Protein AF-A0A9D9LZA2-F1 (afdb_monomer_lite)

Radius of gyration: 27.31 Å; chains: 1; bounding box: 82×51×64 Å

Structure (mmCIF, N/CA/C/O backbone):
data_AF-A0A9D9LZA2-F1
#
_entry.id   AF-A0A9D9LZA2-F1
#
loop_
_atom_site.group_PDB
_atom_site.id
_atom_site.type_symbol
_atom_site.label_atom_id
_atom_site.label_alt_id
_atom_site.label_comp_id
_atom_site.label_asym_id
_atom_site.label_entity_id
_atom_site.label_seq_id
_atom_site.pdbx_PDB_ins_code
_atom_site.Cartn_x
_atom_site.Cartn_y
_atom_site.Cartn_z
_atom_site.occupancy
_atom_site.B_iso_or_equiv
_atom_site.auth_seq_id
_atom_site.auth_comp_id
_atom_site.auth_asym_id
_atom_site.auth_atom_id
_atom_site.pdbx_PDB_model_num
ATOM 1 N N . MET A 1 1 ? 45.410 34.685 -6.234 1.00 38.12 1 MET A N 1
ATOM 2 C CA . MET A 1 1 ? 45.873 34.217 -7.557 1.00 38.12 1 MET A CA 1
ATOM 3 C C . MET A 1 1 ? 44.679 33.586 -8.259 1.00 38.12 1 MET A C 1
ATOM 5 O O . MET A 1 1 ? 44.298 32.487 -7.887 1.00 38.12 1 MET A O 1
ATOM 9 N N . GLY A 1 2 ? 44.008 34.322 -9.148 1.00 48.03 2 GLY A N 1
ATOM 10 C CA . GLY A 1 2 ? 42.827 33.836 -9.871 1.00 48.03 2 GLY A CA 1
ATOM 11 C C . GLY A 1 2 ? 43.236 33.364 -11.259 1.00 48.03 2 GLY A C 1
ATOM 12 O O . GLY A 1 2 ? 43.726 34.167 -12.048 1.00 48.03 2 GLY A O 1
ATOM 13 N N . GLN A 1 3 ? 43.093 32.070 -11.537 1.00 51.31 3 GLN A N 1
ATOM 14 C CA . GLN A 1 3 ? 43.313 31.527 -12.875 1.00 51.31 3 GLN A CA 1
ATOM 15 C C . GLN A 1 3 ? 42.152 31.975 -13.771 1.00 51.31 3 GLN A C 1
ATOM 17 O O . GLN A 1 3 ? 40.996 31.636 -13.521 1.00 51.31 3 GLN A O 1
ATOM 22 N N . ILE A 1 4 ? 42.451 32.786 -14.784 1.00 55.84 4 ILE A N 1
ATOM 23 C CA . ILE A 1 4 ? 41.490 33.156 -15.825 1.00 55.84 4 ILE A CA 1
ATOM 24 C C . ILE A 1 4 ? 41.382 31.942 -16.748 1.00 55.84 4 ILE A C 1
ATOM 26 O O . ILE A 1 4 ? 42.344 31.615 -17.440 1.00 55.84 4 ILE A O 1
ATOM 30 N N . LYS A 1 5 ? 40.238 31.251 -16.704 1.00 59.28 5 LYS A N 1
ATOM 31 C CA . LYS A 1 5 ? 39.966 30.080 -17.549 1.00 59.28 5 LYS A CA 1
ATOM 32 C C . LYS A 1 5 ? 40.098 30.446 -19.029 1.00 59.28 5 LYS A C 1
ATOM 34 O O . LYS A 1 5 ? 39.617 31.501 -19.453 1.00 59.28 5 LYS A O 1
ATOM 39 N N . SER A 1 6 ? 40.734 29.576 -19.812 1.00 72.38 6 SER A N 1
ATOM 40 C CA . SER A 1 6 ? 40.913 29.785 -21.253 1.00 72.38 6 SER A CA 1
ATOM 41 C C . SER A 1 6 ? 39.577 29.649 -21.994 1.00 72.38 6 SER A C 1
ATOM 43 O O . SER A 1 6 ? 38.726 28.845 -21.616 1.00 72.38 6 SER A O 1
ATOM 45 N N . ALA A 1 7 ? 39.383 30.393 -23.088 1.00 64.94 7 ALA A N 1
ATOM 46 C CA . ALA A 1 7 ? 38.173 30.307 -23.916 1.00 64.94 7 ALA A CA 1
ATOM 47 C C . ALA A 1 7 ? 37.890 28.874 -24.422 1.00 64.94 7 ALA A C 1
ATOM 49 O O . ALA A 1 7 ? 36.733 28.506 -24.613 1.00 64.94 7 ALA A O 1
ATOM 50 N N . LEU A 1 8 ? 38.937 28.053 -24.572 1.00 65.12 8 LEU A N 1
ATOM 51 C CA . LEU A 1 8 ? 38.837 26.630 -24.906 1.00 65.12 8 LEU A CA 1
ATOM 52 C C . LEU A 1 8 ? 38.262 25.795 -23.749 1.00 65.12 8 LEU A C 1
ATOM 54 O O . LEU A 1 8 ? 37.412 24.943 -23.976 1.00 65.12 8 LEU A O 1
ATOM 58 N N . GLU A 1 9 ? 38.672 26.066 -22.510 1.00 63.59 9 GLU A N 1
ATOM 59 C CA . GLU A 1 9 ? 38.150 25.377 -21.321 1.00 63.59 9 GLU A CA 1
ATOM 60 C C . GLU A 1 9 ? 36.686 25.744 -21.071 1.00 63.59 9 GLU A C 1
ATOM 62 O O . GLU A 1 9 ? 35.875 24.873 -20.783 1.00 63.59 9 GLU A O 1
ATOM 67 N N . ILE A 1 10 ? 36.310 27.011 -21.276 1.00 67.75 10 ILE A N 1
ATOM 68 C CA . ILE A 1 10 ? 34.908 27.451 -21.182 1.00 67.75 10 ILE A CA 1
ATOM 69 C C . ILE A 1 10 ? 34.050 26.785 -22.272 1.00 67.75 10 ILE A C 1
ATOM 71 O O . ILE A 1 10 ? 32.894 26.444 -22.023 1.00 67.75 10 ILE A O 1
ATOM 75 N N . ALA A 1 11 ? 34.593 26.577 -23.476 1.00 63.38 11 ALA A N 1
ATOM 76 C CA . ALA A 1 11 ? 33.895 25.870 -24.551 1.00 63.38 11 ALA A CA 1
ATOM 77 C C . ALA A 1 11 ? 33.741 24.363 -24.261 1.00 63.38 11 ALA A C 1
ATOM 79 O O . ALA A 1 11 ? 32.676 23.799 -24.521 1.00 63.38 11 ALA A O 1
ATOM 80 N 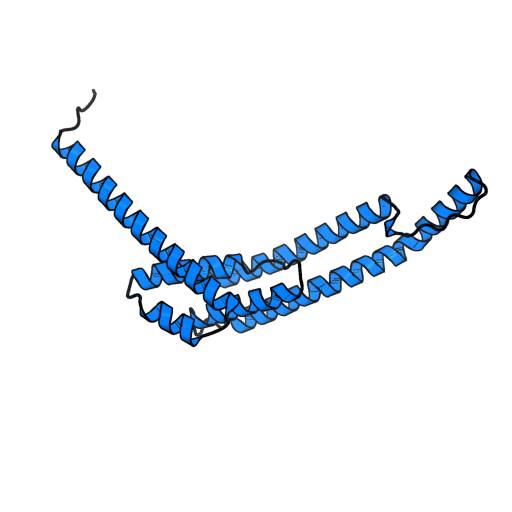N . LEU A 1 12 ? 34.757 23.724 -23.673 1.00 64.69 12 LEU A N 1
ATOM 81 C CA . LEU A 1 12 ? 34.705 22.318 -23.256 1.00 64.69 12 LEU A CA 1
ATOM 82 C C . LEU A 1 12 ? 33.751 22.100 -22.069 1.00 64.69 12 LEU A C 1
ATOM 84 O O . LEU A 1 12 ? 32.957 21.167 -22.088 1.00 64.69 12 LEU A O 1
ATOM 88 N N . GLU A 1 13 ? 33.739 22.998 -21.080 1.00 64.12 13 GLU A N 1
ATOM 89 C CA . GLU A 1 13 ? 32.777 22.946 -19.967 1.00 64.12 13 GLU A CA 1
ATOM 90 C C . GLU A 1 13 ? 31.331 23.125 -20.458 1.00 64.12 13 GLU A C 1
ATOM 92 O O . GLU A 1 13 ? 30.428 22.413 -20.020 1.00 64.12 13 GLU A O 1
ATOM 97 N N . ARG A 1 14 ? 31.094 24.043 -21.405 1.00 62.00 14 ARG A N 1
ATOM 98 C CA . ARG A 1 14 ? 29.754 24.268 -21.975 1.00 62.00 14 ARG A CA 1
ATOM 99 C C . ARG A 1 14 ? 29.265 23.091 -22.817 1.00 62.00 14 ARG A C 1
ATOM 101 O O . ARG A 1 14 ? 28.088 22.763 -22.739 1.00 62.00 14 ARG A O 1
ATOM 108 N N . THR A 1 15 ? 30.136 22.457 -23.600 1.00 63.47 15 THR A N 1
ATOM 109 C CA . THR A 1 15 ? 29.772 21.277 -24.406 1.00 63.47 15 THR A CA 1
ATOM 110 C C . THR A 1 15 ? 29.512 20.053 -23.531 1.00 63.47 15 THR A C 1
ATOM 112 O O . THR A 1 15 ? 28.486 19.403 -23.713 1.00 63.47 15 THR A O 1
ATOM 115 N N . ALA A 1 16 ? 30.339 19.816 -22.508 1.00 57.09 16 ALA A N 1
ATOM 116 C CA . ALA A 1 16 ? 30.109 18.759 -21.524 1.00 57.09 16 ALA A CA 1
ATOM 117 C C . ALA A 1 16 ? 28.796 18.952 -20.738 1.00 57.09 16 ALA A C 1
ATOM 119 O O . ALA A 1 16 ? 28.065 17.985 -20.527 1.00 57.09 16 ALA A O 1
ATOM 120 N N . ASN A 1 17 ? 28.445 20.190 -20.357 1.00 58.44 17 ASN A N 1
ATOM 121 C CA . ASN A 1 17 ? 27.151 20.475 -19.720 1.00 58.44 17 ASN A CA 1
ATOM 122 C C . ASN A 1 17 ? 25.965 20.203 -20.658 1.00 58.44 17 ASN A C 1
ATOM 124 O O . ASN A 1 17 ? 24.986 19.604 -20.230 1.00 58.44 17 ASN A O 1
ATOM 128 N N . ILE A 1 18 ? 26.055 20.590 -21.934 1.00 61.91 18 ILE A N 1
ATOM 129 C CA . ILE A 1 18 ? 24.978 20.371 -22.914 1.00 61.91 18 ILE A CA 1
ATOM 130 C C . ILE A 1 18 ? 24.789 18.875 -23.213 1.00 61.91 18 ILE A C 1
ATOM 132 O O . ILE A 1 18 ? 23.654 18.407 -23.286 1.00 61.91 18 ILE A O 1
ATOM 136 N N . GLU A 1 19 ? 25.873 18.106 -23.356 1.00 59.50 19 GLU A N 1
ATOM 137 C CA . GLU A 1 19 ? 25.798 16.647 -23.529 1.00 59.50 19 GLU A CA 1
ATOM 138 C C . GLU A 1 19 ? 25.257 15.950 -22.272 1.00 59.50 19 GLU A C 1
ATOM 140 O O . GLU A 1 19 ? 24.434 15.037 -22.376 1.00 59.50 19 GLU A O 1
ATOM 145 N N . SER A 1 20 ? 25.654 16.408 -21.080 1.00 61.62 20 SER A N 1
ATOM 146 C CA . SER A 1 20 ? 25.106 15.932 -19.805 1.00 61.62 20 SER A CA 1
ATOM 147 C C . SER A 1 20 ? 23.600 16.207 -19.693 1.00 61.62 20 SER A C 1
ATOM 149 O O . SER A 1 20 ? 22.838 15.307 -19.334 1.00 61.62 20 SER A O 1
ATOM 151 N N . ASP A 1 21 ? 23.147 17.407 -20.061 1.00 66.31 21 ASP A N 1
ATOM 152 C CA . ASP A 1 21 ? 21.731 17.794 -20.036 1.00 66.31 21 ASP A CA 1
ATOM 153 C C . ASP A 1 21 ? 20.899 17.031 -21.080 1.00 66.31 21 ASP A C 1
ATOM 155 O O . ASP A 1 21 ? 19.784 16.590 -20.784 1.00 66.31 21 ASP A O 1
ATOM 159 N N . ALA A 1 22 ? 21.440 16.800 -22.281 1.00 68.56 22 ALA A N 1
ATOM 160 C CA . ALA A 1 22 ? 20.780 16.014 -23.325 1.00 68.56 22 ALA A CA 1
ATOM 161 C C . ALA A 1 22 ? 20.623 14.535 -22.922 1.00 68.56 22 ALA A C 1
ATOM 163 O O . ALA A 1 22 ? 19.552 13.946 -23.099 1.00 68.56 22 ALA A O 1
ATOM 164 N N . ASN A 1 23 ? 21.657 13.946 -22.316 1.00 77.44 23 ASN A N 1
ATOM 165 C CA . ASN A 1 23 ? 21.614 12.576 -21.806 1.00 77.44 23 ASN A CA 1
ATOM 166 C C . ASN A 1 23 ? 20.662 12.439 -20.606 1.00 77.44 23 ASN A C 1
ATOM 168 O O . ASN A 1 23 ? 19.898 11.472 -20.528 1.00 77.44 23 ASN A O 1
ATOM 172 N N . ALA A 1 24 ? 20.640 13.426 -19.705 1.00 81.69 24 ALA A N 1
ATOM 173 C CA . ALA A 1 24 ? 19.690 13.477 -18.596 1.00 81.69 24 ALA A CA 1
ATOM 174 C C . ALA A 1 24 ? 18.238 13.619 -19.088 1.00 81.69 24 ALA A C 1
ATOM 176 O O . ALA A 1 24 ? 17.343 12.935 -18.581 1.00 81.69 24 ALA A O 1
ATOM 177 N N . GLY A 1 25 ? 18.005 14.452 -20.108 1.00 85.75 25 GLY A N 1
ATOM 178 C CA . GLY A 1 25 ? 16.708 14.602 -20.767 1.00 85.75 25 GLY A CA 1
AT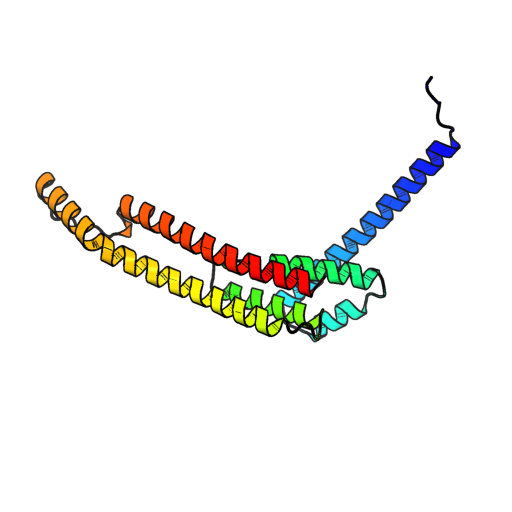OM 179 C C . GLY A 1 25 ? 16.210 13.284 -21.356 1.00 85.75 25 GLY A C 1
ATOM 180 O O . GLY A 1 25 ? 15.120 12.826 -21.006 1.00 85.75 25 GLY A O 1
ATOM 181 N N . LYS A 1 26 ? 17.049 12.612 -22.155 1.00 89.75 26 LYS A N 1
ATOM 182 C CA . LYS A 1 26 ? 16.721 11.312 -22.758 1.00 89.75 26 LYS A CA 1
ATOM 183 C C . LYS A 1 26 ? 16.431 10.239 -21.704 1.00 89.75 26 LYS A C 1
ATOM 185 O O . LYS A 1 26 ? 15.455 9.499 -21.823 1.00 89.75 26 LYS A O 1
ATOM 190 N N . LYS A 1 27 ? 17.236 10.167 -20.637 1.00 90.44 27 LYS A N 1
ATOM 191 C CA . LYS A 1 27 ? 16.996 9.236 -19.524 1.00 90.44 27 LYS A CA 1
ATOM 192 C C . LYS A 1 27 ? 15.629 9.478 -18.880 1.00 90.44 27 LYS A C 1
ATOM 194 O O . LYS A 1 27 ? 14.865 8.535 -18.691 1.00 90.44 27 LYS A O 1
ATOM 199 N N . ARG A 1 28 ? 15.286 10.738 -18.599 1.00 92.06 28 ARG A N 1
ATOM 200 C CA . ARG A 1 28 ? 13.996 11.106 -17.999 1.00 92.06 28 ARG A CA 1
ATOM 201 C C . ARG A 1 28 ? 12.811 10.753 -18.900 1.00 92.06 28 ARG A C 1
ATOM 203 O O . ARG A 1 28 ? 11.767 10.331 -18.405 1.00 92.06 28 ARG A O 1
ATOM 210 N N . GLU A 1 29 ? 12.949 10.913 -20.213 1.00 94.81 29 GLU A N 1
ATOM 211 C CA . GLU A 1 29 ? 11.926 10.495 -21.177 1.00 94.81 29 GLU A CA 1
ATOM 212 C C . GLU A 1 29 ? 11.702 8.982 -21.158 1.00 94.81 29 GLU A C 1
ATOM 214 O O . GLU A 1 29 ? 10.553 8.541 -21.123 1.00 94.81 29 GLU A O 1
ATOM 219 N N . LEU A 1 30 ? 12.779 8.194 -21.111 1.00 96.00 30 LEU A N 1
ATOM 220 C CA . LEU A 1 30 ? 12.712 6.735 -21.015 1.00 96.00 30 LEU A CA 1
ATOM 221 C C . LEU A 1 30 ? 12.085 6.273 -19.691 1.00 96.00 30 LEU A C 1
ATOM 223 O O . LEU A 1 30 ? 11.205 5.412 -19.696 1.00 96.00 30 LEU A O 1
ATOM 227 N N . GLU A 1 31 ? 12.449 6.888 -18.564 1.00 95.06 31 GLU A N 1
ATOM 228 C CA . GLU A 1 31 ? 11.809 6.612 -17.270 1.00 95.06 31 GLU A CA 1
ATOM 229 C C . GLU A 1 31 ? 10.306 6.922 -17.311 1.00 95.06 31 GLU A C 1
ATOM 231 O O . GLU A 1 31 ? 9.480 6.130 -16.851 1.00 95.06 31 GLU A O 1
ATOM 236 N N . ASN A 1 32 ? 9.926 8.059 -17.901 1.00 96.56 32 ASN A N 1
ATOM 237 C CA . ASN A 1 32 ? 8.524 8.438 -18.063 1.00 96.56 32 ASN A CA 1
ATOM 238 C C . ASN A 1 32 ? 7.776 7.500 -19.018 1.00 96.56 32 ASN A C 1
ATOM 240 O O . ASN A 1 32 ? 6.604 7.208 -18.779 1.00 96.56 32 ASN A O 1
ATOM 244 N N . ALA A 1 33 ? 8.428 7.011 -20.074 1.00 96.56 33 ALA A N 1
ATOM 245 C CA . ALA A 1 33 ? 7.862 5.996 -20.953 1.00 96.56 33 ALA A CA 1
ATOM 246 C C . ALA A 1 33 ? 7.574 4.707 -20.173 1.00 96.56 33 ALA A C 1
ATOM 248 O O . ALA A 1 33 ? 6.465 4.182 -20.261 1.00 96.56 33 ALA A O 1
ATOM 249 N N . GLY A 1 34 ? 8.507 4.269 -19.323 1.00 96.25 34 GLY A N 1
ATOM 250 C CA . GLY A 1 34 ? 8.293 3.148 -18.410 1.00 96.25 34 GLY A CA 1
ATOM 251 C C . GLY A 1 34 ? 7.083 3.349 -17.496 1.00 96.25 34 GLY A C 1
ATOM 252 O O . GLY A 1 34 ? 6.208 2.489 -17.418 1.00 96.25 34 GLY A O 1
ATOM 253 N N . LYS A 1 35 ? 6.953 4.526 -16.878 1.00 97.25 35 LYS A N 1
ATOM 254 C CA . LYS A 1 35 ? 5.784 4.857 -16.042 1.00 97.25 35 LYS A CA 1
ATOM 255 C C . LYS A 1 35 ? 4.470 4.791 -16.830 1.00 97.25 35 LYS A C 1
ATOM 257 O O . LYS A 1 35 ? 3.493 4.241 -16.337 1.00 97.25 35 LYS A O 1
ATOM 262 N N . ARG A 1 36 ? 4.436 5.286 -18.072 1.00 97.12 36 ARG A N 1
ATOM 263 C CA . ARG A 1 36 ? 3.237 5.193 -18.931 1.00 97.12 36 ARG A CA 1
ATOM 264 C C . ARG A 1 36 ? 2.874 3.745 -19.264 1.00 97.12 36 ARG A C 1
ATOM 266 O O . ARG A 1 36 ? 1.697 3.401 -19.231 1.00 97.12 36 ARG A O 1
ATOM 273 N N . ILE A 1 37 ? 3.870 2.903 -19.548 1.00 96.75 37 ILE A N 1
ATOM 274 C CA . ILE A 1 37 ? 3.671 1.467 -19.792 1.00 96.75 37 ILE A CA 1
ATOM 275 C C . ILE A 1 37 ? 3.078 0.796 -18.546 1.00 96.75 37 ILE A C 1
ATOM 277 O O . ILE A 1 37 ? 2.100 0.062 -18.656 1.00 96.75 37 ILE A O 1
ATOM 281 N N . ALA A 1 38 ? 3.619 1.096 -17.361 1.00 96.19 38 ALA A N 1
ATOM 282 C CA . ALA A 1 38 ? 3.094 0.593 -16.095 1.00 96.19 38 ALA A CA 1
ATOM 283 C C . ALA A 1 38 ? 1.636 1.018 -15.854 1.00 96.19 38 ALA A C 1
ATOM 285 O O . ALA A 1 38 ? 0.810 0.162 -15.545 1.00 96.19 38 ALA A O 1
ATOM 286 N N . SER A 1 39 ? 1.295 2.300 -16.045 1.00 95.62 39 SER A N 1
ATOM 287 C CA . SER A 1 39 ? -0.095 2.775 -15.941 1.00 95.62 39 SER A CA 1
ATOM 288 C C . SER A 1 39 ? -1.022 2.030 -16.900 1.00 95.62 39 SER A C 1
ATOM 290 O O . SER A 1 39 ? -2.037 1.490 -16.474 1.00 95.62 39 SER A O 1
ATOM 292 N N . SER A 1 40 ? -0.639 1.921 -18.176 1.00 95.12 40 SER A N 1
ATOM 293 C CA . SER A 1 40 ? -1.442 1.208 -19.175 1.00 95.12 40 SER A CA 1
ATOM 294 C C . SER A 1 40 ? -1.666 -0.258 -18.803 1.00 95.12 40 SER A C 1
ATOM 296 O O . SER A 1 40 ? -2.730 -0.809 -19.092 1.00 95.12 40 SER A O 1
ATOM 298 N N . PHE A 1 41 ? -0.675 -0.910 -18.191 1.00 95.50 41 PHE A N 1
ATOM 299 C CA . PHE A 1 41 ? -0.823 -2.283 -17.728 1.00 95.50 41 PHE A CA 1
ATOM 300 C C . PHE A 1 41 ? -1.741 -2.379 -16.508 1.00 95.50 41 PHE A C 1
ATOM 302 O O . PHE A 1 41 ? -2.556 -3.290 -16.444 1.00 95.50 41 PHE A O 1
ATOM 309 N N . ILE A 1 42 ? -1.640 -1.456 -15.551 1.00 93.94 42 ILE A N 1
ATOM 310 C CA . ILE A 1 42 ? -2.533 -1.425 -14.385 1.00 93.94 42 ILE A CA 1
ATOM 311 C C . ILE A 1 42 ? -3.998 -1.314 -14.825 1.00 93.94 42 ILE A C 1
ATOM 313 O O . ILE A 1 42 ? -4.845 -2.022 -14.283 1.00 93.94 42 ILE A O 1
ATOM 317 N N . ASP A 1 43 ? -4.276 -0.484 -15.830 1.00 91.75 43 ASP A N 1
ATOM 318 C CA . ASP A 1 43 ? -5.638 -0.260 -16.318 1.00 91.75 43 ASP A CA 1
ATOM 319 C C . ASP A 1 43 ? -6.173 -1.460 -17.122 1.00 91.75 43 ASP A C 1
ATOM 321 O O . ASP A 1 43 ? -7.325 -1.858 -16.963 1.00 91.75 43 ASP A O 1
ATOM 325 N N . SER A 1 44 ? -5.34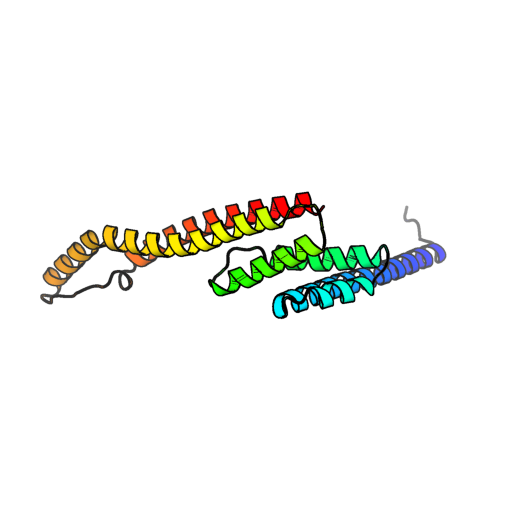1 -2.056 -17.985 1.00 91.19 44 SER A N 1
ATOM 326 C CA . SER A 1 44 ? -5.768 -3.116 -18.918 1.00 91.19 44 SER A CA 1
ATOM 327 C C . SER A 1 44 ? -5.569 -4.546 -18.406 1.00 91.19 44 SER A C 1
ATOM 329 O O . SER A 1 44 ? -6.297 -5.452 -18.803 1.00 91.19 44 SER A O 1
ATOM 331 N N . GLY A 1 45 ? -4.553 -4.781 -17.575 1.00 89.81 45 GLY A N 1
ATOM 332 C CA . GLY A 1 45 ? -4.080 -6.107 -17.174 1.00 89.81 45 GLY A CA 1
ATOM 333 C C . GLY A 1 45 ? -3.475 -6.951 -18.307 1.00 89.81 45 GLY A C 1
ATOM 334 O O . GLY A 1 45 ? -3.259 -8.147 -18.110 1.00 89.81 45 GLY A O 1
ATOM 335 N N . ASN A 1 46 ? -3.220 -6.383 -19.493 1.00 92.94 46 ASN A N 1
ATOM 336 C CA . ASN A 1 46 ? -2.810 -7.157 -20.665 1.00 92.94 46 ASN A CA 1
ATOM 337 C C . ASN A 1 46 ? -1.293 -7.415 -20.708 1.00 92.94 46 ASN A C 1
ATOM 339 O O . ASN A 1 46 ? -0.486 -6.535 -21.021 1.00 92.94 46 ASN A O 1
ATOM 343 N N . GLU A 1 47 ? -0.895 -8.664 -20.466 1.00 92.88 47 GLU A N 1
ATOM 344 C CA . GLU A 1 47 ? 0.512 -9.082 -20.491 1.00 92.88 47 GLU A CA 1
ATOM 345 C C . GLU A 1 47 ? 1.165 -8.977 -21.871 1.00 92.88 47 GLU A C 1
ATOM 347 O O . GLU A 1 47 ? 2.368 -8.711 -21.971 1.00 92.88 47 GLU A O 1
ATOM 352 N N . ALA A 1 48 ? 0.398 -9.206 -22.941 1.00 91.88 48 ALA A N 1
ATOM 353 C CA . ALA A 1 48 ? 0.922 -9.145 -24.299 1.00 91.88 48 ALA A CA 1
ATOM 354 C C . ALA A 1 48 ? 1.334 -7.712 -24.655 1.00 91.88 48 ALA A C 1
ATOM 356 O O . ALA A 1 48 ? 2.385 -7.512 -25.268 1.00 91.88 48 ALA A O 1
ATOM 357 N N . ASP A 1 49 ? 0.562 -6.722 -24.202 1.00 91.12 49 ASP A N 1
ATOM 358 C CA . ASP A 1 49 ? 0.852 -5.306 -24.429 1.00 91.12 49 ASP A CA 1
ATOM 359 C C . ASP A 1 49 ? 2.102 -4.860 -23.665 1.00 91.12 49 ASP A C 1
ATOM 361 O O . ASP A 1 49 ? 2.961 -4.192 -24.242 1.00 91.12 49 ASP A O 1
ATOM 365 N N . LEU A 1 50 ? 2.274 -5.308 -22.414 1.00 93.06 50 LEU A N 1
ATOM 366 C CA . LEU A 1 50 ? 3.488 -5.047 -21.631 1.00 93.06 50 LEU A CA 1
ATOM 367 C C . LEU A 1 50 ? 4.736 -5.627 -22.314 1.00 93.06 50 LEU A C 1
ATOM 369 O O . LEU A 1 50 ? 5.729 -4.921 -22.513 1.00 93.06 50 LEU A O 1
ATOM 373 N N . LYS A 1 51 ? 4.682 -6.902 -22.725 1.00 92.25 51 LYS A N 1
ATOM 374 C CA . LYS A 1 51 ? 5.795 -7.576 -23.418 1.00 92.25 51 LYS A CA 1
ATOM 375 C C . LYS A 1 51 ? 6.122 -6.891 -24.746 1.00 92.25 51 LYS A C 1
ATOM 377 O O . LYS A 1 51 ? 7.294 -6.665 -25.055 1.00 92.25 51 LYS A O 1
ATOM 382 N N . LYS A 1 52 ? 5.094 -6.513 -25.511 1.00 94.06 52 LYS A N 1
ATOM 383 C CA . LYS A 1 52 ? 5.240 -5.789 -26.777 1.00 94.06 52 LYS A CA 1
ATOM 384 C C . LYS A 1 52 ? 5.877 -4.416 -26.564 1.00 94.06 52 LYS A C 1
ATOM 386 O O . LYS A 1 52 ? 6.831 -4.093 -27.269 1.00 94.06 52 LYS A O 1
ATOM 391 N N . ALA A 1 53 ? 5.420 -3.644 -25.579 1.00 92.75 53 ALA A N 1
ATOM 392 C CA . ALA A 1 53 ? 5.976 -2.330 -25.264 1.00 92.75 53 ALA A CA 1
ATOM 393 C C . ALA A 1 53 ? 7.460 -2.411 -24.865 1.00 92.75 53 ALA A C 1
ATOM 395 O O . ALA A 1 53 ? 8.275 -1.639 -25.362 1.00 92.75 53 ALA A O 1
ATOM 396 N N . LEU A 1 54 ? 7.840 -3.399 -24.049 1.00 92.19 54 LEU A N 1
ATOM 397 C CA . LEU A 1 54 ? 9.237 -3.622 -23.656 1.00 92.19 54 LEU A CA 1
ATOM 398 C C . LEU A 1 54 ? 10.143 -4.040 -24.819 1.00 92.19 54 LEU A C 1
ATOM 400 O O . LEU A 1 54 ? 11.331 -3.723 -24.810 1.00 92.19 54 LEU A O 1
ATOM 404 N N . SER A 1 55 ? 9.607 -4.747 -25.818 1.00 93.38 55 SER A N 1
ATOM 405 C CA . SER A 1 55 ? 10.379 -5.186 -26.990 1.00 93.38 55 SER A CA 1
ATOM 406 C C . SER A 1 55 ? 10.812 -4.038 -27.912 1.00 93.38 55 SER A C 1
ATOM 408 O O . SER A 1 55 ? 11.735 -4.212 -28.709 1.00 93.38 55 SER A O 1
ATOM 410 N N . ALA A 1 56 ? 10.186 -2.862 -27.781 1.00 94.12 56 ALA A N 1
ATOM 411 C CA . ALA A 1 56 ? 10.548 -1.661 -28.531 1.00 94.12 56 ALA A CA 1
ATOM 412 C C . ALA A 1 56 ? 11.891 -1.052 -28.086 1.00 94.12 56 ALA A C 1
ATOM 414 O O . ALA A 1 56 ? 12.483 -0.275 -28.833 1.00 94.12 56 ALA A O 1
ATOM 415 N N . TYR A 1 57 ? 12.388 -1.425 -26.902 1.00 94.50 57 TYR A N 1
ATOM 416 C CA . TYR A 1 57 ? 13.621 -0.904 -26.315 1.00 94.50 57 TYR A CA 1
ATOM 417 C C . TYR A 1 57 ? 14.709 -1.981 -26.267 1.00 94.50 57 TYR A C 1
ATOM 419 O O . TYR A 1 57 ? 14.430 -3.173 -26.116 1.00 94.50 57 TYR A O 1
ATOM 427 N N . LYS A 1 58 ? 15.978 -1.569 -26.369 1.00 93.06 58 LYS A N 1
ATOM 428 C CA . LYS A 1 58 ? 17.140 -2.475 -26.354 1.00 93.06 58 LYS A CA 1
ATOM 429 C C . LYS A 1 58 ? 18.175 -2.022 -25.327 1.00 93.06 58 LYS A C 1
ATOM 431 O O . LYS A 1 58 ? 18.276 -0.836 -25.031 1.00 93.06 58 LYS A O 1
ATOM 436 N N . ASN A 1 59 ? 18.969 -2.972 -24.830 1.00 91.31 59 ASN A N 1
ATOM 437 C CA . ASN A 1 59 ? 20.138 -2.733 -23.976 1.00 91.31 59 ASN A CA 1
ATOM 438 C C . ASN A 1 59 ? 19.841 -1.757 -22.817 1.00 91.31 59 ASN A C 1
ATOM 440 O O . ASN A 1 59 ? 18.910 -1.968 -22.044 1.00 91.31 59 ASN A O 1
ATOM 444 N N . GLU A 1 60 ? 20.617 -0.680 -22.719 1.00 90.25 60 GLU A N 1
ATOM 445 C CA . GLU A 1 60 ? 20.533 0.329 -21.667 1.00 90.25 60 GLU A CA 1
ATOM 446 C C . GLU A 1 60 ? 19.184 1.064 -21.632 1.00 90.25 60 GLU A C 1
ATOM 448 O O . GLU A 1 60 ? 18.635 1.281 -20.555 1.00 90.25 60 GLU A O 1
ATOM 453 N N . GLU A 1 61 ? 18.582 1.360 -22.790 1.00 93.31 61 GLU A N 1
ATOM 454 C CA . GLU A 1 61 ? 17.262 2.003 -22.844 1.00 93.31 61 GLU A CA 1
ATOM 455 C C . GLU A 1 61 ? 16.188 1.104 -22.229 1.00 93.31 61 GLU A C 1
ATOM 457 O O . GLU A 1 61 ? 15.332 1.574 -21.479 1.00 93.31 61 GLU A O 1
ATOM 462 N N . LYS A 1 62 ? 16.270 -0.208 -22.486 1.00 94.12 62 LYS A N 1
ATOM 463 C CA . LYS A 1 62 ? 15.356 -1.189 -21.894 1.00 94.12 62 LYS A CA 1
ATOM 464 C C . LYS A 1 62 ? 15.496 -1.234 -20.373 1.00 94.12 62 LYS A C 1
ATOM 466 O O . LYS A 1 62 ? 14.479 -1.323 -19.688 1.00 94.12 62 LYS A O 1
ATOM 471 N N . ASN A 1 63 ? 16.715 -1.133 -19.845 1.00 92.62 63 ASN A N 1
ATOM 472 C CA . ASN A 1 63 ? 16.943 -1.098 -18.399 1.00 92.62 63 ASN A CA 1
ATOM 473 C C . ASN A 1 63 ? 16.322 0.160 -17.776 1.00 92.62 63 ASN A C 1
ATOM 475 O O . ASN A 1 63 ? 15.569 0.048 -16.815 1.00 92.62 63 ASN A O 1
ATOM 479 N N . ILE A 1 64 ? 16.541 1.340 -18.367 1.00 94.94 64 ILE A N 1
ATOM 480 C CA . ILE A 1 64 ? 15.974 2.607 -17.867 1.00 94.94 64 ILE A CA 1
ATOM 481 C C . ILE A 1 64 ? 14.437 2.581 -17.893 1.00 94.94 64 ILE A C 1
ATOM 483 O O . ILE A 1 64 ? 13.786 2.982 -16.927 1.00 94.94 64 ILE A O 1
ATOM 487 N N . VAL A 1 65 ? 13.840 2.070 -18.973 1.00 96.38 65 VAL A N 1
ATOM 488 C CA . VAL A 1 65 ? 12.380 1.905 -19.077 1.00 96.38 65 VAL A CA 1
ATOM 489 C C . VAL A 1 65 ? 11.867 0.920 -18.027 1.00 96.38 65 VAL A C 1
ATOM 491 O O . VAL A 1 65 ? 10.851 1.188 -17.389 1.00 96.38 65 VAL A O 1
ATOM 494 N N . THR A 1 66 ? 12.574 -0.191 -17.808 1.00 95.44 66 THR A N 1
ATOM 495 C CA . THR A 1 66 ? 12.211 -1.198 -16.796 1.00 95.44 66 THR A CA 1
ATOM 496 C C . THR A 1 66 ? 12.248 -0.612 -15.385 1.00 95.44 66 THR A C 1
ATOM 498 O O . THR A 1 66 ? 11.310 -0.821 -14.620 1.00 95.44 66 THR A O 1
ATOM 501 N N . GLU A 1 67 ? 13.254 0.205 -15.064 1.00 94.50 67 GLU A N 1
ATOM 502 C CA . GLU A 1 67 ? 13.314 0.949 -13.800 1.00 94.50 67 GLU A CA 1
ATOM 503 C C . GLU A 1 67 ? 12.157 1.949 -13.666 1.00 94.50 67 GLU A C 1
ATOM 505 O O . GLU A 1 67 ? 11.536 2.054 -12.606 1.00 94.50 67 GLU A O 1
ATOM 510 N N . GLY A 1 68 ? 11.792 2.627 -14.758 1.00 95.81 68 GLY A N 1
ATOM 511 C CA . GLY A 1 68 ? 10.605 3.480 -14.818 1.00 95.81 68 GLY A CA 1
ATOM 512 C C . GLY A 1 68 ? 9.318 2.719 -14.487 1.00 95.81 68 GLY A C 1
ATOM 513 O O . GLY A 1 68 ? 8.535 3.182 -13.654 1.00 95.81 68 GLY A O 1
ATOM 514 N N . ILE A 1 69 ? 9.130 1.532 -15.076 1.00 96.81 69 ILE A N 1
ATOM 515 C CA . ILE A 1 69 ? 7.999 0.639 -14.785 1.00 96.81 69 ILE A CA 1
ATOM 516 C C . ILE A 1 69 ? 8.029 0.241 -13.304 1.00 96.81 69 ILE A C 1
ATOM 518 O O . ILE A 1 69 ? 7.078 0.536 -12.580 1.00 96.81 69 ILE A O 1
ATOM 522 N N . LYS A 1 70 ? 9.138 -0.347 -12.832 1.00 95.62 70 LYS A N 1
ATOM 523 C CA . LYS A 1 70 ? 9.321 -0.786 -11.439 1.00 95.62 70 LYS A CA 1
ATOM 524 C C . LYS A 1 70 ? 8.989 0.329 -10.447 1.00 95.62 70 LYS A C 1
ATOM 526 O O . LYS A 1 70 ? 8.245 0.094 -9.498 1.00 95.62 70 LYS A O 1
ATOM 531 N N . SER A 1 71 ? 9.478 1.547 -10.687 1.00 95.06 71 SER A N 1
ATOM 532 C CA . SER A 1 71 ? 9.257 2.692 -9.796 1.00 95.06 71 SER A CA 1
ATOM 533 C C . SER A 1 71 ? 7.774 3.026 -9.611 1.00 95.06 71 SER A C 1
ATOM 535 O O . SER A 1 71 ? 7.343 3.287 -8.487 1.00 95.06 71 SER A O 1
ATOM 537 N N . LEU A 1 72 ? 6.973 2.976 -10.685 1.00 95.81 72 LEU A N 1
ATOM 538 C CA . LEU A 1 72 ? 5.540 3.242 -10.590 1.00 95.81 72 LEU A CA 1
ATOM 539 C C . LEU A 1 72 ? 4.796 2.085 -9.924 1.00 95.81 72 LEU A C 1
ATOM 541 O O . LEU A 1 72 ? 3.912 2.327 -9.107 1.00 95.81 72 LEU A O 1
ATOM 545 N N . LEU A 1 73 ? 5.154 0.842 -10.249 1.00 95.06 73 LEU A N 1
ATOM 546 C CA . LEU A 1 73 ? 4.518 -0.338 -9.661 1.00 95.06 73 LEU A CA 1
ATOM 547 C C . LEU A 1 73 ? 4.748 -0.389 -8.146 1.00 95.06 73 LEU A C 1
ATOM 549 O O . LEU A 1 73 ? 3.798 -0.561 -7.392 1.00 95.06 73 LEU A O 1
ATOM 553 N N . LEU A 1 74 ? 5.977 -0.136 -7.688 1.00 93.94 74 LEU A N 1
ATOM 554 C CA . LEU A 1 74 ? 6.296 -0.046 -6.260 1.00 93.94 74 LEU A CA 1
ATOM 555 C C . LEU A 1 74 ? 5.596 1.128 -5.569 1.00 93.94 74 LEU A C 1
ATOM 557 O O . LEU A 1 74 ? 5.253 1.023 -4.394 1.00 93.94 74 LEU A O 1
ATOM 561 N N . LEU A 1 75 ? 5.373 2.246 -6.267 1.00 93.44 75 LEU A N 1
ATOM 562 C CA . LEU A 1 75 ? 4.598 3.365 -5.725 1.00 93.44 75 LEU A CA 1
ATOM 563 C C . LEU A 1 75 ? 3.135 2.974 -5.472 1.00 93.44 75 LEU A C 1
ATOM 565 O O . LEU A 1 75 ? 2.528 3.502 -4.548 1.00 93.44 75 LEU A O 1
ATOM 569 N N . LYS A 1 76 ? 2.585 2.051 -6.270 1.00 92.38 76 LYS A N 1
ATOM 570 C CA . LYS A 1 76 ? 1.227 1.525 -6.088 1.00 92.38 76 LYS A CA 1
ATOM 571 C C . LYS A 1 76 ? 1.114 0.523 -4.944 1.00 92.38 76 LYS A C 1
ATOM 573 O O . LYS A 1 76 ? 0.011 0.332 -4.454 1.00 92.38 76 LYS A O 1
ATOM 578 N N . VAL A 1 77 ? 2.213 -0.097 -4.508 1.00 92.75 77 VAL A N 1
ATOM 579 C CA . VAL A 1 77 ? 2.223 -0.973 -3.327 1.00 92.75 77 VAL A CA 1
ATOM 580 C C . VAL A 1 77 ? 2.164 -0.102 -2.071 1.00 92.75 77 VAL A C 1
ATOM 582 O O . VAL A 1 77 ? 3.185 0.341 -1.546 1.00 92.75 77 VAL A O 1
ATOM 585 N N . SER A 1 78 ? 0.946 0.185 -1.626 1.00 91.50 78 SER A N 1
ATOM 586 C CA . SER A 1 78 ? 0.641 0.950 -0.418 1.00 91.50 78 SER A CA 1
ATOM 587 C C . SER A 1 78 ? -0.636 0.422 0.225 1.00 91.50 78 SER A C 1
ATOM 589 O O . SER A 1 78 ? -1.356 -0.372 -0.379 1.00 91.50 78 SER A O 1
ATOM 591 N N . LEU A 1 79 ? -0.930 0.864 1.448 1.00 92.88 79 LEU A N 1
ATOM 592 C CA . LEU A 1 79 ? -2.204 0.530 2.070 1.00 92.88 79 LEU A CA 1
ATOM 593 C C . LEU A 1 79 ? -3.352 1.199 1.281 1.00 92.88 79 LEU A C 1
ATOM 595 O O . LEU A 1 79 ? -3.301 2.419 1.098 1.00 92.88 79 LEU A O 1
ATOM 599 N N . PRO A 1 80 ? -4.337 0.433 0.785 1.00 92.94 80 PRO A N 1
ATOM 600 C CA . PRO A 1 80 ? -5.458 0.957 0.015 1.00 92.94 80 PRO A CA 1
ATOM 601 C C . PRO A 1 80 ? -6.450 1.699 0.914 1.00 92.94 80 PRO A C 1
ATOM 603 O O . PRO A 1 80 ? -6.557 1.399 2.107 1.00 92.94 80 PRO A O 1
ATOM 606 N N . GLN A 1 81 ? -7.182 2.655 0.342 1.00 89.00 81 GLN A N 1
ATOM 607 C CA . GLN A 1 81 ? -8.315 3.282 1.025 1.00 89.00 81 GLN A CA 1
ATOM 608 C C . GLN A 1 81 ? -9.583 2.460 0.811 1.00 89.00 81 GLN A C 1
ATOM 610 O O . GLN A 1 81 ? -10.343 2.260 1.755 1.00 89.00 81 GLN A O 1
ATOM 615 N N . GLU A 1 82 ? -9.752 1.938 -0.403 1.00 90.69 82 GLU A N 1
ATOM 616 C CA . GLU A 1 82 ? -10.915 1.155 -0.808 1.00 90.69 82 GLU A CA 1
ATOM 617 C C . GLU A 1 82 ? -10.535 -0.272 -1.216 1.00 90.69 82 GLU A C 1
ATOM 619 O O . GLU A 1 82 ? -9.427 -0.549 -1.687 1.00 90.69 82 GLU A O 1
ATOM 624 N N . GLN A 1 83 ? -11.473 -1.208 -1.065 1.00 87.88 83 GLN A N 1
ATOM 625 C CA . GLN A 1 83 ? -11.211 -2.618 -1.354 1.00 87.88 83 GLN A CA 1
ATOM 626 C C . GLN A 1 83 ? -10.922 -2.863 -2.846 1.00 87.88 83 GLN A C 1
ATOM 628 O O . GLN A 1 83 ? -10.128 -3.749 -3.168 1.00 87.88 83 GLN A O 1
ATOM 633 N N . GLU A 1 84 ? -11.479 -2.058 -3.762 1.00 87.81 84 GLU A N 1
ATOM 634 C CA . GLU A 1 84 ? -11.196 -2.193 -5.199 1.00 87.81 84 GLU A CA 1
ATOM 635 C C . GLU A 1 84 ? -9.735 -1.866 -5.560 1.00 87.81 84 GLU A C 1
ATOM 637 O O . GLU A 1 84 ? -9.221 -2.317 -6.588 1.00 87.81 84 GLU A O 1
ATOM 642 N N . GLU A 1 85 ? -9.022 -1.110 -4.720 1.00 91.75 85 GLU A N 1
ATOM 643 C CA . GLU A 1 85 ? -7.612 -0.791 -4.953 1.00 91.75 85 GLU A CA 1
ATOM 644 C C . GLU A 1 85 ? -6.692 -2.005 -4.750 1.00 91.75 85 GLU A C 1
ATOM 646 O O . GLU A 1 85 ? -5.590 -2.040 -5.308 1.00 91.75 85 GLU A O 1
ATOM 651 N N . VAL A 1 86 ? -7.148 -3.040 -4.032 1.00 93.75 86 VAL A N 1
ATOM 652 C CA . VAL A 1 86 ? -6.394 -4.292 -3.847 1.00 93.75 86 VAL A CA 1
ATOM 653 C C . VAL A 1 86 ? -6.095 -4.944 -5.197 1.00 93.75 86 VAL A C 1
ATOM 655 O O . VAL A 1 86 ? -4.959 -5.345 -5.450 1.00 93.75 86 VAL A O 1
ATOM 658 N N . ASP A 1 87 ? -7.062 -4.976 -6.116 1.00 91.81 87 ASP A N 1
ATOM 659 C CA . ASP A 1 87 ? -6.866 -5.554 -7.451 1.00 91.81 87 ASP A CA 1
ATOM 660 C C . ASP A 1 87 ? -5.809 -4.794 -8.259 1.00 91.81 87 ASP A C 1
ATOM 662 O O . ASP A 1 87 ? -5.043 -5.381 -9.030 1.00 91.81 87 ASP A O 1
ATOM 666 N N . THR A 1 88 ? -5.725 -3.480 -8.063 1.00 92.69 88 THR A N 1
ATOM 667 C CA . THR A 1 88 ? -4.695 -2.636 -8.675 1.00 92.69 88 THR A CA 1
ATOM 668 C C . THR A 1 88 ? -3.303 -2.969 -8.142 1.00 92.69 88 THR A C 1
ATOM 670 O O . THR A 1 88 ? -2.363 -3.091 -8.932 1.00 92.69 88 THR A O 1
ATOM 673 N N . ILE A 1 89 ? -3.171 -3.201 -6.835 1.00 94.44 89 ILE A N 1
ATOM 674 C CA . ILE A 1 89 ? -1.918 -3.646 -6.209 1.00 94.44 89 ILE A CA 1
ATOM 675 C C . ILE A 1 89 ? -1.525 -5.037 -6.726 1.00 94.44 89 ILE A C 1
ATOM 677 O O . ILE A 1 89 ? -0.370 -5.261 -7.091 1.00 94.44 89 ILE A O 1
ATOM 681 N N . MET A 1 90 ? -2.487 -5.954 -6.855 1.00 94.31 90 MET A N 1
ATOM 682 C CA . MET A 1 90 ? -2.237 -7.298 -7.386 1.00 94.31 90 MET A CA 1
ATOM 683 C C . MET A 1 90 ? -1.832 -7.279 -8.860 1.00 94.31 90 MET A C 1
ATOM 685 O O . MET A 1 90 ? -0.934 -8.019 -9.265 1.00 94.31 90 MET A O 1
ATOM 689 N N . ARG A 1 91 ? -2.433 -6.406 -9.676 1.00 93.69 91 ARG A N 1
ATOM 690 C CA . ARG A 1 91 ? -1.969 -6.167 -11.051 1.00 93.69 91 ARG A CA 1
ATOM 691 C C . ARG A 1 91 ? -0.540 -5.635 -11.061 1.00 93.69 91 ARG A C 1
ATOM 693 O O . ARG A 1 91 ? 0.266 -6.115 -11.854 1.00 93.69 91 ARG A O 1
ATOM 700 N N . ALA A 1 92 ? -0.191 -4.719 -10.160 1.00 93.88 92 ALA A N 1
ATOM 701 C CA . ALA A 1 92 ? 1.184 -4.243 -10.064 1.00 93.88 92 ALA A CA 1
ATOM 702 C C . ALA A 1 92 ? 2.171 -5.375 -9.728 1.00 93.88 92 ALA A C 1
ATOM 704 O O . ALA A 1 92 ? 3.246 -5.447 -10.326 1.00 93.88 92 ALA A O 1
ATOM 705 N N . GLY A 1 93 ? 1.777 -6.308 -8.858 1.00 93.25 93 GLY A N 1
ATOM 706 C CA . GLY A 1 93 ? 2.561 -7.505 -8.561 1.00 93.25 93 GLY A CA 1
ATOM 707 C C . GLY A 1 93 ? 2.750 -8.437 -9.749 1.00 93.25 93 GLY A C 1
ATOM 708 O O . GLY A 1 93 ? 3.876 -8.837 -10.036 1.00 93.25 93 GLY A O 1
ATOM 709 N N . LYS A 1 94 ? 1.683 -8.699 -10.511 1.00 93.06 94 LYS A N 1
ATOM 710 C CA . LYS A 1 94 ? 1.770 -9.479 -11.757 1.00 93.06 94 LYS A CA 1
ATOM 711 C C . LYS A 1 94 ? 2.730 -8.841 -12.759 1.00 93.06 94 LYS A C 1
ATOM 713 O O . LYS A 1 94 ? 3.541 -9.536 -13.361 1.00 93.06 94 LYS A O 1
ATOM 718 N N . ALA A 1 95 ? 2.678 -7.518 -12.920 1.00 93.44 95 ALA A N 1
ATOM 719 C CA . ALA A 1 95 ? 3.625 -6.812 -13.776 1.00 93.44 95 ALA A CA 1
ATOM 720 C C . ALA A 1 95 ? 5.071 -6.994 -13.299 1.00 93.44 95 ALA A C 1
ATOM 722 O O . ALA A 1 95 ? 5.940 -7.270 -14.118 1.00 93.44 95 ALA A O 1
ATOM 723 N N . LEU A 1 96 ? 5.334 -6.884 -11.994 1.00 93.75 96 LEU A N 1
ATOM 724 C CA . LEU A 1 96 ? 6.674 -7.101 -11.444 1.00 93.75 96 LEU A CA 1
ATOM 725 C C . LEU A 1 96 ? 7.168 -8.537 -11.664 1.00 93.75 96 LEU A C 1
ATOM 727 O O . LEU A 1 96 ? 8.323 -8.717 -12.045 1.00 93.75 96 LEU A O 1
ATOM 731 N N . ASP A 1 97 ? 6.309 -9.542 -11.497 1.00 92.44 97 ASP A N 1
ATOM 732 C CA . ASP A 1 97 ? 6.656 -10.948 -11.751 1.00 92.44 97 ASP A CA 1
ATOM 733 C C . ASP A 1 97 ? 6.994 -11.198 -13.235 1.00 92.44 97 ASP A C 1
ATOM 735 O O . ASP A 1 97 ? 7.935 -11.924 -13.555 1.00 92.44 97 ASP A O 1
ATOM 739 N N . LEU A 1 98 ? 6.303 -10.511 -14.154 1.00 92.38 98 LEU A N 1
ATOM 740 C CA . LEU A 1 98 ? 6.607 -10.549 -15.589 1.00 92.38 98 LEU A CA 1
ATOM 741 C C . LEU A 1 98 ? 7.930 -9.858 -15.951 1.00 92.38 98 LEU A C 1
ATOM 743 O O . LEU A 1 98 ? 8.591 -10.280 -16.902 1.00 92.38 98 LEU A O 1
ATOM 747 N N . LEU A 1 99 ? 8.308 -8.793 -15.237 1.00 91.62 99 LEU A N 1
ATOM 748 C CA . LEU A 1 99 ? 9.586 -8.096 -15.440 1.00 91.62 99 LEU A CA 1
ATOM 749 C C . LEU A 1 99 ? 10.768 -8.890 -14.881 1.00 91.62 99 LEU A C 1
ATOM 751 O O . LEU A 1 99 ? 11.845 -8.883 -15.477 1.00 91.62 99 LEU A O 1
ATOM 755 N N . TYR A 1 100 ? 10.560 -9.570 -13.753 1.00 91.50 100 TYR A N 1
ATOM 756 C CA . TYR A 1 100 ? 11.588 -10.288 -13.008 1.00 91.50 100 TYR A CA 1
ATOM 757 C C . TYR A 1 100 ? 11.208 -11.767 -12.834 1.00 91.50 100 TYR A C 1
ATOM 759 O O . TYR A 1 100 ? 10.983 -12.226 -11.707 1.00 91.50 100 TYR A O 1
ATOM 767 N N . PRO A 1 101 ? 11.156 -12.545 -13.933 1.00 85.50 101 PRO A N 1
ATOM 768 C CA . PRO A 1 101 ? 10.816 -13.959 -13.858 1.00 85.50 101 PRO A CA 1
ATOM 769 C C . PRO A 1 101 ? 11.813 -14.708 -12.960 1.00 85.50 101 PRO A C 1
ATOM 771 O O . PRO A 1 101 ? 12.990 -14.354 -12.885 1.00 85.50 101 PRO A O 1
ATOM 774 N N . HIS A 1 102 ? 11.343 -15.761 -12.287 1.00 83.12 102 HIS A N 1
ATOM 775 C CA . HIS A 1 102 ? 12.109 -16.588 -11.332 1.00 83.12 102 HIS A CA 1
ATOM 776 C C . HIS A 1 102 ? 12.459 -15.927 -9.989 1.00 83.12 102 HIS A C 1
ATOM 778 O O . HIS A 1 102 ? 13.090 -16.562 -9.147 1.00 83.12 102 HIS A O 1
ATOM 784 N N . ARG A 1 103 ? 12.015 -14.691 -9.739 1.00 85.19 103 ARG A N 1
ATOM 785 C CA . ARG A 1 103 ? 12.131 -14.051 -8.418 1.00 85.19 103 ARG A CA 1
ATOM 786 C C . ARG A 1 103 ? 11.000 -14.424 -7.447 1.00 85.19 103 ARG A C 1
ATOM 788 O O . ARG A 1 103 ? 11.039 -14.011 -6.295 1.00 85.19 103 ARG A O 1
ATOM 795 N N . HIS A 1 104 ? 10.029 -15.228 -7.897 1.00 80.94 104 HIS A N 1
ATOM 796 C CA . HIS A 1 104 ? 8.907 -15.745 -7.101 1.00 80.94 104 HIS A CA 1
ATOM 797 C C . HIS A 1 104 ? 8.116 -14.650 -6.360 1.00 80.94 104 HIS A C 1
ATOM 799 O O . HIS A 1 104 ? 7.722 -14.828 -5.206 1.00 80.94 104 HIS A O 1
ATOM 805 N N . LEU A 1 105 ? 7.852 -13.522 -7.032 1.00 89.44 105 LEU A N 1
ATOM 806 C CA . LEU A 1 105 ? 7.188 -12.371 -6.415 1.00 89.44 105 LEU A CA 1
ATOM 807 C C . LEU A 1 105 ? 5.714 -12.650 -6.096 1.00 89.44 105 LEU A C 1
ATOM 809 O O . LEU A 1 105 ? 5.174 -12.056 -5.168 1.00 89.44 105 LEU A O 1
ATOM 813 N N . ASN A 1 106 ? 5.084 -13.597 -6.796 1.00 86.69 106 ASN A N 1
ATOM 814 C CA . ASN A 1 106 ? 3.686 -13.977 -6.568 1.00 86.69 106 ASN A CA 1
ATOM 815 C C . ASN A 1 106 ? 3.396 -14.360 -5.107 1.00 86.69 106 ASN A C 1
ATOM 817 O O . ASN A 1 106 ? 2.437 -13.854 -4.538 1.00 86.69 106 ASN A O 1
ATOM 821 N N . ASN A 1 107 ? 4.267 -15.143 -4.457 1.00 87.69 107 ASN A N 1
ATOM 822 C CA . ASN A 1 107 ? 4.079 -15.525 -3.049 1.00 87.69 107 ASN A CA 1
ATOM 823 C C . ASN A 1 107 ? 4.094 -14.305 -2.112 1.00 87.69 107 ASN A C 1
ATOM 825 O O . ASN A 1 107 ? 3.360 -14.255 -1.126 1.00 87.69 107 ASN A O 1
ATOM 829 N N . LEU A 1 108 ? 4.939 -13.316 -2.418 1.00 91.31 108 LEU A N 1
ATOM 830 C CA . LEU A 1 108 ? 5.036 -12.084 -1.640 1.00 91.31 108 LEU A CA 1
ATOM 831 C C . LEU A 1 108 ? 3.789 -11.214 -1.841 1.00 91.31 108 LEU A C 1
ATOM 833 O O . LEU A 1 108 ? 3.261 -10.669 -0.876 1.00 91.31 108 LEU A O 1
ATOM 837 N N . PHE A 1 109 ? 3.269 -11.143 -3.067 1.00 93.19 109 PHE A N 1
ATOM 838 C CA . PHE A 1 109 ? 2.016 -10.447 -3.358 1.00 93.19 109 PHE A CA 1
ATOM 839 C C . PHE A 1 109 ? 0.782 -11.151 -2.784 1.00 93.19 109 PHE A C 1
ATOM 841 O O . PHE A 1 109 ? -0.130 -10.463 -2.336 1.00 93.19 109 PHE A O 1
ATOM 848 N N . ASP A 1 110 ? 0.767 -12.481 -2.695 1.00 92.31 110 ASP A N 1
ATOM 849 C CA . ASP A 1 110 ? -0.286 -13.222 -1.991 1.00 92.31 110 ASP A CA 1
ATOM 850 C C . ASP A 1 110 ? -0.265 -12.924 -0.485 1.00 92.31 110 ASP A C 1
ATOM 852 O O . ASP A 1 110 ? -1.310 -12.711 0.133 1.00 92.31 110 ASP A O 1
ATOM 856 N N . MET A 1 111 ? 0.928 -12.833 0.114 1.00 92.00 111 MET A N 1
ATOM 857 C CA . MET A 1 111 ? 1.073 -12.393 1.503 1.00 92.00 111 MET A CA 1
ATOM 858 C C . MET A 1 111 ? 0.582 -10.952 1.690 1.00 92.00 111 MET A C 1
ATOM 860 O O . MET A 1 111 ? -0.172 -10.691 2.626 1.00 92.00 111 MET A O 1
ATOM 864 N N . ILE A 1 112 ? 0.954 -10.033 0.789 1.00 94.44 112 ILE A N 1
ATOM 865 C CA . ILE A 1 112 ? 0.455 -8.649 0.800 1.00 94.44 112 ILE A CA 1
ATOM 866 C C . ILE A 1 112 ? -1.073 -8.647 0.710 1.00 94.44 112 ILE A C 1
ATOM 868 O O . ILE A 1 112 ? -1.713 -8.001 1.532 1.00 94.44 112 ILE A O 1
ATOM 872 N N . LYS A 1 113 ? -1.673 -9.407 -0.214 1.00 94.75 113 LYS A N 1
ATOM 873 C CA . LYS A 1 113 ? -3.132 -9.506 -0.365 1.00 94.75 113 LYS A CA 1
ATOM 874 C C . LYS A 1 113 ? -3.813 -9.884 0.947 1.00 94.75 113 LYS A C 1
ATOM 876 O O . LYS A 1 113 ? -4.741 -9.199 1.362 1.00 94.75 113 LYS A O 1
ATOM 881 N N . ASN A 1 114 ? -3.306 -10.911 1.628 1.00 93.94 114 ASN A N 1
ATOM 882 C CA . ASN A 1 114 ? -3.850 -11.347 2.914 1.00 93.94 114 ASN A CA 1
ATOM 883 C C . ASN A 1 114 ? -3.754 -10.244 3.980 1.00 93.94 114 ASN A C 1
ATOM 885 O O . ASN A 1 114 ? -4.706 -10.030 4.726 1.00 93.94 114 ASN A O 1
ATOM 889 N N . VAL A 1 115 ? -2.637 -9.509 4.030 1.00 95.00 115 VAL A N 1
ATOM 890 C CA . VAL A 1 115 ? -2.464 -8.364 4.943 1.00 95.00 115 VAL A CA 1
ATOM 891 C C . VAL A 1 115 ? -3.474 -7.252 4.634 1.00 95.00 115 VAL A C 1
ATOM 893 O O . VAL A 1 115 ? -4.064 -6.694 5.558 1.00 95.00 115 VAL A O 1
ATOM 896 N N . LEU A 1 116 ? -3.713 -6.946 3.355 1.00 94.81 116 LEU A N 1
ATOM 897 C CA . LEU A 1 116 ? -4.682 -5.927 2.936 1.00 94.81 116 LEU A CA 1
ATOM 898 C C . LEU A 1 116 ? -6.127 -6.332 3.257 1.00 94.81 116 LEU A C 1
ATOM 900 O O . LEU A 1 116 ? -6.897 -5.527 3.769 1.00 94.81 116 LEU A O 1
ATOM 904 N N . GLU A 1 117 ? -6.500 -7.586 3.012 1.00 93.81 117 GLU A N 1
ATOM 905 C CA . GLU A 1 117 ? -7.827 -8.106 3.367 1.00 93.81 117 GLU A CA 1
ATOM 906 C C . GLU A 1 117 ? -8.039 -8.097 4.887 1.00 93.81 117 GLU A C 1
ATOM 908 O O . GLU A 1 117 ? -9.096 -7.692 5.381 1.00 93.81 117 GLU A O 1
ATOM 913 N N . GLN A 1 118 ? -7.009 -8.476 5.647 1.00 94.75 118 GLN A N 1
ATOM 914 C CA . GLN A 1 118 ? -7.057 -8.456 7.102 1.00 94.75 118 GLN A CA 1
ATOM 915 C C . GLN A 1 118 ? -7.149 -7.032 7.663 1.00 94.75 118 GLN A C 1
ATOM 917 O O . GLN A 1 118 ? -7.785 -6.839 8.700 1.00 94.75 118 GLN A O 1
ATOM 922 N N . TYR A 1 119 ? -6.575 -6.032 6.988 1.00 96.12 119 TYR A N 1
ATOM 923 C CA . TYR A 1 119 ? -6.709 -4.625 7.367 1.00 96.12 119 TYR A CA 1
ATOM 924 C C . TYR A 1 119 ? -8.180 -4.190 7.385 1.00 96.12 119 TYR A C 1
ATOM 926 O O . TYR A 1 119 ? -8.659 -3.734 8.425 1.00 96.12 119 TYR A O 1
ATOM 934 N N . PHE A 1 120 ? -8.918 -4.421 6.295 1.00 94.44 120 PHE A N 1
ATOM 935 C CA . PHE A 1 120 ? -10.339 -4.064 6.211 1.00 94.44 120 PHE A CA 1
ATOM 936 C C . PHE A 1 120 ? -11.188 -4.816 7.242 1.00 94.44 120 PHE A C 1
ATOM 938 O O . PHE A 1 120 ? -12.022 -4.218 7.926 1.00 94.44 120 PHE A O 1
ATOM 945 N N . ALA A 1 121 ? -10.932 -6.116 7.423 1.00 94.94 121 ALA A N 1
ATOM 946 C CA . ALA A 1 121 ? -11.607 -6.898 8.457 1.00 94.94 121 ALA A CA 1
ATOM 947 C C . ALA A 1 121 ? -11.312 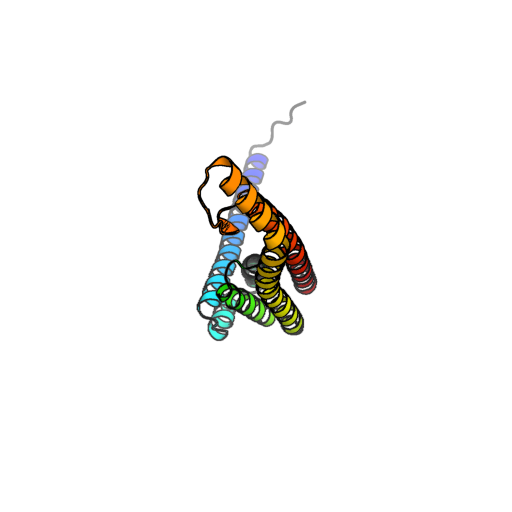-6.354 9.868 1.00 94.94 121 ALA A C 1
ATOM 949 O O . ALA A 1 121 ? -12.213 -6.237 10.701 1.00 94.94 121 ALA A O 1
ATOM 950 N N . SER A 1 122 ? -10.060 -5.967 10.130 1.00 95.50 122 SER A N 1
ATOM 951 C CA . SER A 1 122 ? -9.639 -5.416 11.421 1.00 95.50 122 SER A CA 1
ATOM 952 C C . SER A 1 122 ? -10.266 -4.053 11.698 1.00 95.50 122 SER A C 1
ATOM 954 O O . SER A 1 122 ? -10.589 -3.769 12.848 1.00 95.50 122 SER A O 1
ATOM 956 N N . GLN A 1 123 ? -10.472 -3.214 10.676 1.00 94.00 123 GLN A N 1
ATOM 957 C CA . GLN A 1 123 ? -11.169 -1.934 10.832 1.00 94.00 123 GLN A CA 1
ATOM 958 C C . GLN A 1 123 ? -12.607 -2.148 11.313 1.00 94.00 123 GLN A C 1
ATOM 960 O O . GLN A 1 123 ? -13.014 -1.554 12.312 1.00 94.00 123 GLN A O 1
ATOM 965 N N . GLN A 1 124 ? -13.348 -3.045 10.658 1.00 93.62 124 GLN A N 1
ATOM 966 C CA . GLN A 1 124 ? -14.728 -3.358 11.039 1.00 93.62 124 GLN A CA 1
ATOM 967 C C . GLN A 1 124 ? -14.813 -3.941 12.455 1.00 93.62 124 GLN A C 1
ATOM 969 O O . GLN A 1 124 ? -15.653 -3.530 13.255 1.00 93.62 124 GLN A O 1
ATOM 974 N N . GLN A 1 125 ? -13.916 -4.872 12.789 1.00 95.31 125 GLN A N 1
ATOM 975 C CA . GLN A 1 125 ? -13.854 -5.465 14.125 1.00 95.31 125 GLN A CA 1
ATOM 976 C C . GLN A 1 125 ? -13.505 -4.434 15.201 1.00 95.31 125 GLN A C 1
ATOM 978 O O . GLN A 1 125 ? -14.087 -4.458 16.284 1.00 95.31 125 GLN A O 1
ATOM 983 N N . LEU A 1 126 ? -12.576 -3.520 14.911 1.00 95.06 126 LEU A N 1
ATOM 984 C CA . LEU A 1 126 ? -12.175 -2.464 15.831 1.00 95.06 126 LEU A CA 1
ATOM 985 C C . LEU A 1 126 ? -13.332 -1.503 16.117 1.00 95.06 126 LEU A C 1
ATOM 987 O O . LEU A 1 126 ? -13.569 -1.179 17.279 1.00 95.06 126 LEU A O 1
ATOM 991 N N . GLU A 1 127 ? -14.059 -1.071 15.085 1.00 92.94 127 GLU A N 1
ATOM 992 C CA . GLU A 1 127 ? -15.226 -0.200 15.250 1.00 92.94 127 GLU A CA 1
ATOM 993 C C . GLU A 1 127 ? -16.284 -0.870 16.137 1.00 92.94 127 GLU A C 1
ATOM 995 O O . GLU A 1 127 ? -16.673 -0.307 17.161 1.00 92.94 127 GLU A O 1
ATOM 1000 N N . GLN A 1 128 ? -16.659 -2.116 15.831 1.00 93.06 128 GLN A N 1
ATOM 1001 C CA . GLN A 1 128 ? -17.638 -2.875 16.619 1.00 93.06 128 GLN A CA 1
ATOM 1002 C C . GLN A 1 128 ? -17.191 -3.090 18.071 1.00 93.06 128 GLN A C 1
ATOM 1004 O O . GLN A 1 128 ? -17.987 -2.947 19.002 1.00 93.06 128 GLN A O 1
ATOM 1009 N N . ALA A 1 129 ? -15.915 -3.421 18.286 1.00 93.69 129 ALA A N 1
ATOM 1010 C CA . ALA A 1 129 ? -15.367 -3.619 19.623 1.00 93.69 129 ALA A CA 1
ATOM 1011 C C . ALA A 1 129 ? -15.406 -2.323 20.447 1.00 93.69 129 ALA A C 1
ATOM 1013 O O . ALA A 1 129 ? -15.782 -2.347 21.622 1.00 93.69 129 ALA A O 1
ATOM 1014 N N . LEU A 1 130 ? -15.066 -1.185 19.833 1.00 93.31 130 LEU A N 1
ATOM 1015 C CA . LEU A 1 130 ? -15.115 0.117 20.493 1.00 93.31 130 LEU A CA 1
ATOM 1016 C C . LEU A 1 130 ? -16.550 0.549 20.797 1.00 93.31 130 LEU A C 1
ATOM 1018 O O . LEU A 1 130 ? -16.797 1.051 21.892 1.00 93.31 130 LEU A O 1
ATOM 1022 N N . GLU A 1 131 ? -17.507 0.324 19.893 1.00 90.62 131 GLU A N 1
ATOM 1023 C CA . GLU A 1 131 ? -18.926 0.614 20.144 1.00 90.62 131 GLU A CA 1
ATOM 1024 C C . GLU A 1 131 ? -19.449 -0.159 21.364 1.00 90.62 131 GLU A C 1
ATOM 1026 O O . GLU A 1 131 ? -20.061 0.420 22.267 1.00 90.62 131 GLU A O 1
ATOM 1031 N N . GLN A 1 132 ? -19.146 -1.458 21.445 1.00 91.25 132 GLN A N 1
ATOM 1032 C CA . GLN A 1 132 ? -19.533 -2.296 22.583 1.00 91.25 132 GLN A CA 1
ATOM 1033 C C . GLN A 1 132 ? -18.860 -1.849 23.884 1.00 91.25 132 GLN A C 1
ATOM 1035 O O . GLN A 1 132 ? -19.508 -1.795 24.934 1.00 91.25 132 GLN A O 1
ATOM 1040 N N . GLN A 1 133 ? -17.573 -1.500 23.821 1.00 90.81 133 GLN A N 1
ATOM 1041 C CA . GLN A 1 133 ? -16.816 -1.016 24.972 1.00 90.81 133 GLN A CA 1
ATOM 1042 C C . GLN A 1 133 ? -17.320 0.349 25.466 1.00 90.81 133 GLN A C 1
ATOM 1044 O O . GLN A 1 133 ? -17.299 0.608 26.672 1.00 90.81 133 GLN A O 1
ATOM 1049 N N . TYR A 1 134 ? -17.790 1.210 24.560 1.00 90.94 134 TYR A N 1
ATOM 1050 C CA . TYR A 1 134 ? -18.252 2.563 24.870 1.00 90.94 134 TYR A CA 1
ATOM 1051 C C . TYR A 1 134 ? -19.718 2.618 25.328 1.00 90.94 134 TYR A C 1
ATOM 1053 O O . TYR A 1 134 ? -20.100 3.519 26.079 1.00 90.94 134 TYR A O 1
ATOM 1061 N N . ALA A 1 135 ? -20.539 1.623 24.974 1.00 88.44 135 ALA A N 1
ATOM 1062 C CA . ALA A 1 135 ? -21.962 1.567 25.325 1.00 88.44 135 ALA A CA 1
ATOM 1063 C C . ALA A 1 135 ? -22.288 1.845 26.817 1.00 88.44 135 ALA A C 1
ATOM 1065 O O . ALA A 1 135 ? -23.262 2.550 27.097 1.00 88.44 135 ALA A O 1
ATOM 1066 N N . PRO A 1 136 ? -21.518 1.359 27.815 1.00 90.62 136 PRO A N 1
ATOM 1067 C CA . PRO A 1 136 ? -21.761 1.694 29.218 1.00 90.62 136 PRO A CA 1
ATOM 1068 C C . PRO A 1 136 ? -21.506 3.167 29.562 1.00 90.62 136 PRO A C 1
ATOM 1070 O O . PRO A 1 136 ? -22.214 3.707 30.410 1.00 90.62 136 PRO A O 1
ATOM 1073 N N . GLN A 1 137 ? -20.504 3.806 28.950 1.00 88.94 137 GLN A N 1
ATOM 1074 C CA . GLN A 1 137 ? -20.211 5.229 29.167 1.00 88.94 137 GLN A CA 1
ATOM 1075 C C . GLN A 1 137 ? -21.307 6.099 28.557 1.00 88.94 137 GLN A C 1
ATOM 1077 O O . GLN A 1 137 ? -21.813 7.000 29.223 1.00 88.94 137 GLN A O 1
ATOM 1082 N N . LEU A 1 138 ? -21.751 5.750 27.351 1.00 89.19 138 LEU A N 1
ATOM 1083 C CA . LEU A 1 138 ? -22.829 6.450 26.668 1.00 89.19 138 LEU A CA 1
ATOM 1084 C C . LEU A 1 138 ? -24.139 6.419 27.479 1.00 89.19 138 LEU A C 1
ATOM 1086 O O . LEU A 1 138 ? -24.717 7.470 27.742 1.00 89.19 138 LEU A O 1
ATOM 1090 N N . ARG A 1 139 ? -24.532 5.254 28.017 1.00 88.50 139 ARG A N 1
ATOM 1091 C CA . ARG A 1 139 ? -25.710 5.138 28.904 1.00 88.50 139 ARG A CA 1
ATOM 1092 C C . ARG A 1 139 ? -25.625 6.006 30.162 1.00 88.50 139 ARG A C 1
ATOM 1094 O O . ARG A 1 139 ? -26.642 6.508 30.637 1.00 88.50 139 ARG A O 1
ATOM 1101 N N . LYS A 1 140 ? -24.428 6.174 30.737 1.00 89.69 140 LYS A N 1
ATOM 1102 C CA . LYS A 1 140 ? -24.234 7.065 31.895 1.00 89.69 140 LYS A CA 1
ATOM 1103 C C . LYS A 1 140 ? -24.457 8.524 31.502 1.00 89.69 140 LYS A C 1
ATOM 1105 O O . LYS A 1 140 ? -25.171 9.231 32.206 1.00 89.69 140 LYS A O 1
ATOM 1110 N N . LYS A 1 141 ? -23.914 8.933 30.356 1.00 87.12 141 LYS A N 1
ATOM 1111 C CA . LYS A 1 141 ? -24.043 10.289 29.809 1.00 87.12 141 LYS A CA 1
ATOM 1112 C C . LYS A 1 141 ? -25.499 10.636 29.486 1.00 87.12 141 LYS A C 1
ATOM 1114 O O . LYS A 1 141 ? -25.973 11.703 29.863 1.00 87.12 141 LYS A O 1
ATOM 1119 N N . GLU A 1 142 ? -26.238 9.703 28.884 1.00 87.88 142 GLU A N 1
ATOM 1120 C CA . GLU A 1 142 ? -27.684 9.833 28.648 1.00 87.88 142 GLU A CA 1
ATOM 1121 C C . GLU A 1 142 ? -28.465 10.029 29.958 1.00 87.88 142 GLU A C 1
ATOM 1123 O O . GLU A 1 142 ? -29.307 10.921 30.057 1.00 87.88 142 GLU A O 1
ATOM 1128 N N . ALA A 1 143 ? -28.168 9.230 30.989 1.00 88.94 143 ALA A N 1
ATOM 1129 C CA . ALA A 1 143 ? -28.839 9.332 32.284 1.00 88.94 143 ALA A CA 1
ATOM 1130 C C . ALA A 1 143 ? -28.544 10.661 33.002 1.00 88.94 143 ALA A C 1
ATOM 1132 O O . ALA A 1 143 ? -29.427 11.228 33.649 1.00 88.94 143 ALA A O 1
ATOM 1133 N N . GLU A 1 144 ? -27.317 11.172 32.895 1.00 88.94 144 GLU A N 1
ATOM 1134 C CA . GLU A 1 144 ? -26.928 12.475 33.443 1.00 88.94 144 GLU A CA 1
ATOM 1135 C C . GLU A 1 144 ? -27.622 13.631 32.715 1.00 88.94 144 GLU A C 1
ATOM 1137 O O . GLU A 1 144 ? -28.197 14.507 33.366 1.00 88.94 144 GLU A O 1
ATOM 1142 N N . LEU A 1 145 ? -27.660 13.597 31.380 1.00 87.31 145 LEU A N 1
ATOM 1143 C CA . LEU A 1 145 ? -28.373 14.586 30.569 1.00 87.31 145 LEU A CA 1
ATOM 1144 C C . LEU A 1 145 ? -29.874 14.584 30.854 1.00 87.31 145 LEU A C 1
ATOM 1146 O O . LEU A 1 145 ? -30.470 15.653 30.999 1.00 87.31 145 LEU A O 1
ATOM 1150 N N . ALA A 1 146 ? -30.479 13.404 31.004 1.00 89.19 146 ALA A N 1
ATOM 1151 C CA . ALA A 1 146 ? -31.892 13.283 31.341 1.00 89.19 146 ALA A CA 1
ATOM 1152 C C . ALA A 1 146 ? -32.215 13.869 32.721 1.00 89.19 146 ALA A C 1
ATOM 1154 O O . ALA A 1 146 ? -33.259 14.494 32.897 1.00 89.19 146 ALA A O 1
ATOM 1155 N N . ARG A 1 147 ? -31.305 13.739 33.696 1.00 89.94 147 ARG A N 1
ATOM 1156 C CA . ARG A 1 147 ? -31.457 14.372 35.016 1.00 89.94 147 ARG A CA 1
ATOM 1157 C C . ARG A 1 147 ? -31.359 15.894 34.961 1.00 89.94 147 ARG A C 1
ATOM 1159 O O . ARG A 1 147 ? -32.049 16.558 35.725 1.00 89.94 147 ARG A O 1
ATOM 1166 N N . GLN A 1 148 ? -30.510 16.440 34.092 1.00 89.19 148 GLN A N 1
ATOM 1167 C CA . GLN A 1 148 ? -30.313 17.889 33.972 1.00 89.19 148 GLN A CA 1
ATOM 1168 C C . GLN A 1 148 ? -31.411 18.574 33.150 1.00 89.19 148 GLN A C 1
ATOM 1170 O O . GLN A 1 148 ? -31.848 19.666 33.496 1.00 89.19 148 GLN A O 1
ATOM 1175 N N . THR A 1 149 ? -31.856 17.942 32.063 1.00 88.38 149 THR A N 1
ATOM 1176 C CA . THR A 1 149 ? -32.811 18.528 31.105 1.00 88.38 149 THR A CA 1
ATOM 1177 C C . THR A 1 149 ? -34.254 18.078 31.327 1.00 88.38 149 THR A C 1
ATOM 1179 O O . THR A 1 149 ? -35.176 18.693 30.796 1.00 88.38 149 THR A O 1
ATOM 1182 N N . GLY A 1 150 ? -34.469 17.000 32.089 1.00 84.81 150 GLY A N 1
ATOM 1183 C CA . GLY A 1 150 ? -35.780 16.375 32.279 1.00 84.81 150 GLY A CA 1
ATOM 1184 C C . GLY A 1 150 ? -36.295 15.604 31.056 1.00 84.81 150 GLY A C 1
ATOM 1185 O O . GLY A 1 150 ? -37.408 15.085 31.103 1.00 84.81 150 GLY A O 1
ATOM 1186 N N . GLN A 1 151 ? -35.516 15.519 29.971 1.00 83.94 151 GLN A N 1
ATOM 1187 C CA . GLN A 1 151 ? -35.884 14.823 28.736 1.00 83.94 151 GLN A CA 1
ATOM 1188 C C . GLN A 1 151 ? -35.006 13.596 28.510 1.00 83.94 151 GLN A C 1
ATOM 1190 O O . GLN A 1 151 ? -33.799 13.621 28.734 1.00 83.94 151 GLN A O 1
ATOM 1195 N N . GLN A 1 152 ? -35.609 12.511 28.031 1.00 77.88 152 GLN A N 1
ATOM 1196 C CA . GLN A 1 152 ? -34.880 11.292 27.705 1.00 77.88 152 GLN A CA 1
ATOM 1197 C C . GLN A 1 152 ? -34.233 11.448 26.323 1.00 77.88 152 GLN A C 1
ATOM 1199 O O . GLN A 1 152 ? -34.920 11.431 25.304 1.00 77.88 152 GLN A O 1
ATOM 1204 N N . ILE A 1 153 ? -32.915 11.645 26.298 1.00 80.94 153 ILE A N 1
ATOM 1205 C CA . ILE A 1 153 ? -32.128 11.781 25.068 1.00 80.94 153 ILE A CA 1
ATOM 1206 C C . ILE A 1 153 ? -31.429 10.449 24.808 1.00 80.94 153 ILE A C 1
ATOM 1208 O O . ILE A 1 153 ? -30.740 9.942 25.691 1.00 80.94 153 ILE A O 1
ATOM 1212 N N . HIS A 1 154 ? -31.598 9.904 23.603 1.00 79.25 154 HIS A N 1
ATOM 1213 C CA . HIS A 1 154 ? -30.814 8.764 23.138 1.00 79.25 154 HIS A CA 1
ATOM 1214 C C . HIS A 1 154 ? -29.658 9.269 22.274 1.00 79.25 154 HIS A C 1
ATOM 1216 O O . HIS A 1 154 ? -29.886 9.959 21.279 1.00 79.25 154 HIS A O 1
ATOM 1222 N N . LEU A 1 155 ? -28.427 8.960 22.670 1.00 77.62 155 LEU A N 1
ATOM 1223 C CA . LEU A 1 155 ? -27.214 9.345 21.962 1.00 77.62 155 LEU A CA 1
ATOM 1224 C C . LEU A 1 155 ? -26.715 8.164 21.131 1.00 77.62 155 LEU A C 1
ATOM 1226 O O . LEU A 1 155 ? -26.627 7.037 21.604 1.00 77.62 155 LEU A O 1
ATOM 1230 N N . SER A 1 156 ? -26.340 8.413 19.881 1.00 79.19 156 SER A N 1
ATOM 1231 C CA . SER A 1 156 ? -25.577 7.422 19.114 1.00 79.19 156 SER A CA 1
ATOM 1232 C C . SER A 1 156 ? -24.078 7.589 19.393 1.00 79.19 156 SER A C 1
ATOM 1234 O O . SER A 1 156 ? -23.628 8.731 19.477 1.00 79.19 156 SER A O 1
ATOM 1236 N N . PRO A 1 157 ? -23.266 6.512 19.457 1.00 79.56 157 PRO A N 1
ATOM 1237 C CA . PRO A 1 157 ? -21.817 6.620 19.667 1.00 79.56 157 PRO A CA 1
ATOM 1238 C C . PRO A 1 157 ? -21.133 7.598 18.702 1.00 79.56 157 PRO A C 1
ATOM 1240 O O . PRO A 1 157 ? -20.340 8.428 19.123 1.00 79.56 157 PRO A O 1
ATOM 1243 N N . ARG A 1 158 ? -21.529 7.598 17.423 1.00 80.12 158 ARG A N 1
ATOM 1244 C CA . ARG A 1 158 ? -20.988 8.503 16.388 1.00 80.12 158 ARG A CA 1
ATOM 1245 C C . ARG A 1 158 ? -21.300 9.990 16.605 1.00 80.12 158 ARG A C 1
ATOM 1247 O O . ARG A 1 158 ? -20.677 10.846 15.981 1.00 80.12 158 ARG A O 1
ATOM 1254 N N . GLN A 1 159 ? -22.277 10.306 17.452 1.00 83.06 159 GLN A N 1
ATOM 1255 C CA . GLN A 1 159 ? -22.618 11.681 17.826 1.00 83.06 159 GLN A CA 1
ATOM 1256 C C . GLN A 1 159 ? -21.781 12.173 19.013 1.00 83.06 159 GLN A C 1
ATOM 1258 O O . GLN A 1 159 ? -21.808 13.365 19.314 1.00 83.06 159 GLN A O 1
ATOM 1263 N N . ASP A 1 160 ? -21.040 11.282 19.679 1.00 86.12 160 ASP A N 1
ATOM 1264 C CA . ASP A 1 160 ? -20.203 11.626 20.819 1.00 86.12 160 ASP A CA 1
ATOM 1265 C C . ASP A 1 160 ? -18.773 11.998 20.373 1.00 86.12 160 ASP A C 1
ATOM 1267 O O . ASP A 1 160 ? -18.064 11.162 19.799 1.00 86.12 160 ASP A O 1
ATOM 1271 N N . PRO A 1 161 ? -18.299 13.229 20.652 1.00 88.62 161 PRO A N 1
ATOM 1272 C CA . PRO A 1 161 ? -16.938 13.637 20.317 1.00 88.62 161 PRO A CA 1
ATOM 1273 C C . PRO A 1 161 ? -15.851 12.764 20.960 1.00 88.62 161 PRO A C 1
ATOM 1275 O O . PRO A 1 161 ? -14.805 12.556 20.348 1.00 88.62 161 PRO A O 1
ATOM 1278 N N . GLU A 1 162 ? -16.075 12.243 22.171 1.00 89.44 162 GLU A N 1
ATOM 1279 C CA . GLU A 1 162 ? -15.096 11.402 22.873 1.00 89.44 162 GLU A CA 1
ATOM 1280 C C . GLU A 1 162 ? -14.961 10.036 22.196 1.00 89.44 162 GLU A C 1
ATOM 1282 O O . GLU A 1 162 ? -13.850 9.521 22.050 1.00 89.44 162 GLU A O 1
ATOM 1287 N N . PHE A 1 163 ? -16.081 9.471 21.736 1.00 91.50 163 PHE A N 1
ATOM 1288 C CA . PHE A 1 163 ? -16.076 8.233 20.962 1.00 91.50 163 PHE A CA 1
ATOM 1289 C C . PHE A 1 163 ? -15.338 8.417 19.636 1.00 91.50 163 PHE A C 1
ATOM 1291 O O . PHE A 1 163 ? -14.468 7.611 19.308 1.00 91.50 163 PHE A O 1
ATOM 1298 N N . ASN A 1 164 ? -15.618 9.503 18.910 1.00 91.31 164 ASN A N 1
ATOM 1299 C CA . ASN A 1 164 ? -14.959 9.786 17.636 1.00 91.31 164 ASN A CA 1
ATOM 1300 C C . ASN A 1 164 ? -13.439 9.947 17.809 1.00 91.31 164 ASN A C 1
ATOM 1302 O O . ASN A 1 164 ? -12.673 9.340 17.065 1.00 91.31 164 ASN A O 1
ATOM 1306 N N . GLN A 1 165 ? -12.981 10.656 18.848 1.00 92.88 165 GLN A N 1
ATOM 1307 C CA . GLN A 1 165 ? -11.548 10.769 19.160 1.00 92.88 165 GLN A CA 1
ATOM 1308 C C . GLN A 1 165 ? -10.905 9.418 19.503 1.00 92.88 165 GLN A C 1
ATOM 1310 O O . GLN A 1 165 ? -9.771 9.136 19.101 1.00 92.88 165 GLN A O 1
ATOM 1315 N N . LEU A 1 166 ? -11.610 8.570 20.258 1.00 92.12 166 LEU A N 1
ATOM 1316 C CA . LEU A 1 166 ? -11.139 7.228 20.587 1.00 92.12 166 LEU A CA 1
ATOM 1317 C C . LEU A 1 166 ? -11.032 6.358 19.328 1.00 92.12 166 LEU A C 1
ATOM 1319 O O . LEU A 1 166 ? -10.015 5.684 19.140 1.00 92.12 166 LEU A O 1
ATOM 1323 N N . LEU A 1 167 ? -12.051 6.386 18.469 1.00 93.44 167 LEU A N 1
ATOM 1324 C CA . LEU A 1 167 ? -12.085 5.656 17.207 1.00 93.44 167 LEU A CA 1
ATOM 1325 C C . LEU A 1 167 ? -10.948 6.104 16.287 1.00 93.44 167 LEU A C 1
ATOM 1327 O O . LEU A 1 167 ? -10.146 5.269 15.876 1.00 93.44 167 LEU A O 1
ATOM 1331 N N . GLU A 1 168 ? -10.804 7.409 16.048 1.00 94.06 168 GLU A N 1
ATOM 1332 C CA . GLU A 1 168 ? -9.732 7.982 15.226 1.00 94.06 168 GLU A CA 1
ATOM 1333 C C . GLU A 1 168 ? -8.345 7.567 15.723 1.00 94.06 168 GLU A C 1
ATOM 1335 O O . GLU A 1 168 ? -7.497 7.128 14.943 1.00 94.06 168 GLU A O 1
ATOM 1340 N N . ARG A 1 169 ? -8.104 7.644 17.039 1.00 95.56 169 ARG A N 1
ATOM 1341 C CA . ARG A 1 169 ? -6.814 7.262 17.624 1.00 95.56 169 ARG A CA 1
ATOM 1342 C C . ARG A 1 169 ? -6.496 5.786 17.401 1.00 95.56 169 ARG A C 1
ATOM 1344 O O . ARG A 1 169 ? -5.339 5.453 17.140 1.00 95.56 169 ARG A O 1
ATOM 1351 N N . ASN A 1 170 ? -7.476 4.896 17.549 1.00 95.06 170 ASN A N 1
ATOM 1352 C CA . ASN A 1 170 ? -7.255 3.465 17.342 1.00 95.06 170 ASN A CA 1
ATOM 1353 C C . ASN A 1 170 ? -7.145 3.116 15.852 1.00 95.06 170 ASN A C 1
ATOM 1355 O O . ASN A 1 170 ? -6.261 2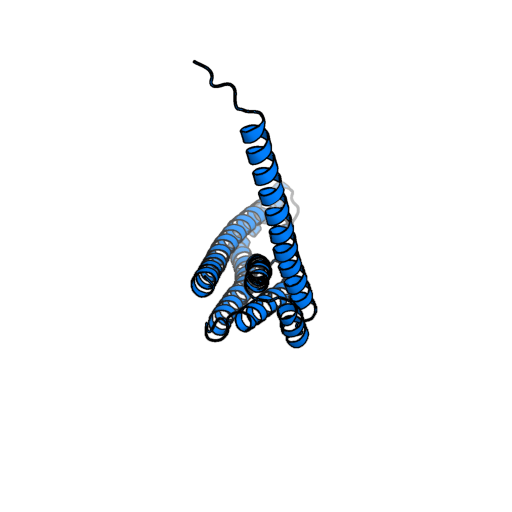.344 15.487 1.00 95.06 170 ASN A O 1
ATOM 1359 N N . MET A 1 171 ? -7.952 3.740 14.991 1.00 94.38 171 MET A N 1
ATOM 1360 C CA . MET A 1 171 ? -7.864 3.593 13.536 1.00 94.38 171 MET A CA 1
ATOM 1361 C C . MET A 1 171 ? -6.504 4.046 13.008 1.00 94.38 171 MET A C 1
ATOM 1363 O O . MET A 1 171 ? -5.907 3.356 12.186 1.00 94.38 171 MET A O 1
ATOM 1367 N N . LYS A 1 172 ? -5.960 5.152 13.529 1.00 95.50 172 LYS A N 1
ATOM 1368 C CA . LYS A 1 172 ? -4.618 5.622 13.172 1.00 95.50 172 LYS A CA 1
ATOM 1369 C C . LYS A 1 172 ? -3.536 4.610 13.547 1.00 95.50 172 LYS A C 1
ATOM 1371 O O . LYS A 1 172 ? -2.690 4.304 12.717 1.00 95.50 172 LYS A O 1
ATOM 1376 N N . LYS A 1 173 ? -3.584 4.047 14.759 1.00 95.50 173 LYS A N 1
ATOM 1377 C CA . LYS A 1 173 ? -2.636 2.998 15.181 1.00 95.50 173 LYS A CA 1
ATOM 1378 C C . LYS A 1 173 ? -2.733 1.750 14.306 1.00 95.50 173 LYS A C 1
ATOM 1380 O O . LYS A 1 173 ? -1.709 1.189 13.932 1.00 95.50 173 LYS A O 1
ATOM 1385 N N . LEU A 1 174 ? -3.957 1.330 13.981 1.00 95.31 174 LEU A N 1
ATOM 1386 C CA . LEU A 1 174 ? -4.202 0.200 13.090 1.00 95.31 174 LEU A CA 1
ATOM 1387 C C . LEU A 1 174 ? -3.596 0.477 11.708 1.00 95.31 174 LEU A C 1
ATOM 1389 O O . LEU A 1 174 ? -2.816 -0.320 11.202 1.00 95.31 174 LEU A O 1
ATOM 1393 N N . HIS A 1 175 ? -3.883 1.645 11.135 1.00 94.69 175 HIS A N 1
ATOM 1394 C CA . HIS A 1 175 ? -3.321 2.072 9.858 1.00 94.69 175 HIS A CA 1
ATOM 1395 C C . HIS A 1 175 ? -1.785 2.099 9.880 1.00 94.69 175 HIS A C 1
ATOM 1397 O O . HIS A 1 175 ? -1.155 1.569 8.971 1.00 94.69 175 HIS A O 1
ATOM 1403 N N . GLU A 1 176 ? -1.169 2.659 10.924 1.00 95.31 176 GLU A N 1
ATOM 1404 C CA . GLU A 1 176 ? 0.291 2.697 11.084 1.00 95.31 176 GLU A CA 1
ATOM 1405 C C . GLU A 1 176 ? 0.905 1.290 11.117 1.00 95.31 176 GLU A C 1
ATOM 1407 O O . GLU A 1 176 ? 1.890 1.037 10.424 1.00 95.31 176 GLU A O 1
ATOM 1412 N N . GLN A 1 177 ? 0.305 0.361 11.866 1.00 94.56 177 GLN A N 1
ATOM 1413 C CA . GLN A 1 177 ? 0.780 -1.020 11.966 1.00 94.56 177 GLN A CA 1
ATOM 1414 C C . GLN A 1 177 ? 0.746 -1.741 10.610 1.00 94.56 177 GLN A C 1
ATOM 1416 O O . GLN A 1 177 ? 1.726 -2.375 10.217 1.00 94.56 177 GLN A O 1
ATOM 1421 N N . TYR A 1 178 ? -0.366 -1.637 9.881 1.00 95.50 178 TYR A N 1
ATOM 1422 C CA . TYR A 1 178 ? -0.510 -2.285 8.575 1.00 95.50 178 TYR A CA 1
ATOM 1423 C C . TYR A 1 178 ? 0.327 -1.595 7.491 1.00 95.50 178 TYR A C 1
ATOM 1425 O O . TYR A 1 178 ? 0.923 -2.271 6.655 1.00 95.50 178 TYR A O 1
ATOM 1433 N N . SER A 1 179 ? 0.451 -0.267 7.539 1.00 93.19 179 SER A N 1
ATOM 1434 C CA . SER A 1 179 ? 1.323 0.499 6.642 1.00 93.19 179 SER A CA 1
ATOM 1435 C C . SER A 1 179 ? 2.787 0.073 6.780 1.00 93.19 179 SER A C 1
ATOM 1437 O O . SER A 1 179 ? 3.456 -0.167 5.778 1.00 93.19 179 SER A O 1
ATOM 1439 N N . GLN A 1 180 ? 3.269 -0.141 8.011 1.00 93.81 180 GLN A N 1
ATOM 1440 C CA . GLN A 1 180 ? 4.615 -0.674 8.247 1.00 93.81 180 GLN A CA 1
ATOM 1441 C C . GLN A 1 180 ? 4.805 -2.075 7.654 1.00 93.81 180 GLN A C 1
ATOM 1443 O O . GLN A 1 180 ? 5.840 -2.334 7.044 1.00 93.81 180 GLN A O 1
ATOM 1448 N N . ALA A 1 181 ? 3.820 -2.968 7.795 1.00 93.12 181 ALA A N 1
ATOM 1449 C CA . ALA A 1 181 ? 3.892 -4.312 7.219 1.00 93.12 181 ALA A CA 1
ATOM 1450 C C . ALA A 1 181 ? 3.955 -4.281 5.679 1.00 93.12 181 ALA A C 1
ATOM 1452 O O . ALA A 1 181 ? 4.756 -4.995 5.074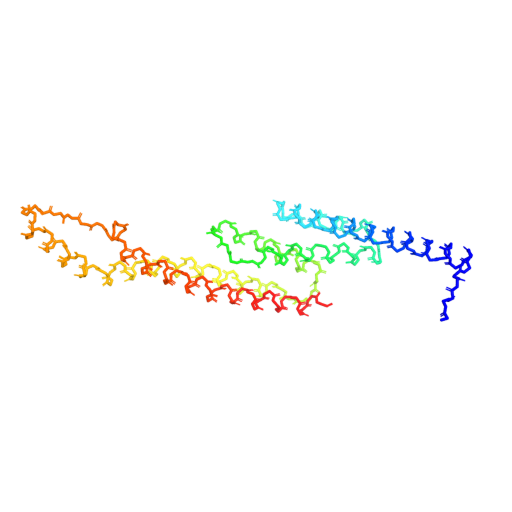 1.00 93.12 181 ALA A O 1
ATOM 1453 N N . VAL A 1 182 ? 3.156 -3.418 5.041 1.00 93.25 182 VAL A N 1
ATOM 1454 C CA . VAL A 1 182 ? 3.185 -3.226 3.581 1.00 93.25 182 VAL A CA 1
ATOM 1455 C C . VAL A 1 182 ? 4.516 -2.619 3.130 1.00 93.25 182 VAL A C 1
ATOM 1457 O O . VAL A 1 182 ? 5.089 -3.072 2.140 1.00 93.25 182 VAL A O 1
ATOM 1460 N N . GLU A 1 183 ? 5.052 -1.644 3.865 1.00 93.31 183 GLU A N 1
ATOM 1461 C CA . GLU A 1 183 ? 6.338 -1.022 3.537 1.00 93.31 183 GLU A CA 1
ATOM 1462 C C . GLU A 1 183 ? 7.505 -2.015 3.672 1.00 93.31 183 GLU A C 1
ATOM 1464 O O . GLU A 1 183 ? 8.385 -2.048 2.815 1.00 93.31 183 GLU A O 1
ATOM 1469 N N . GLN A 1 184 ? 7.487 -2.893 4.679 1.00 92.19 184 GLN A N 1
ATOM 1470 C CA . GLN A 1 184 ? 8.464 -3.983 4.801 1.00 92.19 184 GLN A CA 1
ATOM 1471 C C . GLN A 1 184 ? 8.398 -4.940 3.606 1.00 92.19 184 GLN A C 1
ATOM 1473 O O . GLN A 1 184 ? 9.432 -5.293 3.038 1.00 92.19 184 GLN A O 1
ATOM 1478 N N . ALA A 1 185 ? 7.194 -5.329 3.177 1.00 90.88 185 ALA A N 1
ATOM 1479 C CA . ALA A 1 185 ? 7.031 -6.172 1.996 1.00 90.88 185 ALA A CA 1
ATOM 1480 C C . ALA A 1 185 ? 7.542 -5.465 0.727 1.00 90.88 185 ALA A C 1
ATOM 1482 O O . ALA A 1 185 ? 8.224 -6.068 -0.099 1.00 90.88 185 ALA A O 1
ATOM 1483 N N . LYS A 1 186 ? 7.289 -4.160 0.593 1.00 92.31 186 LYS A N 1
ATOM 1484 C CA . LYS A 1 186 ? 7.800 -3.339 -0.510 1.00 92.31 186 LYS A CA 1
ATOM 1485 C C . LYS A 1 186 ? 9.328 -3.245 -0.525 1.00 92.31 186 LYS A C 1
ATOM 1487 O O . LYS A 1 186 ? 9.915 -3.329 -1.603 1.00 92.31 186 LYS A O 1
ATOM 1492 N N . GLN A 1 187 ? 9.970 -3.116 0.635 1.00 92.69 187 GLN A N 1
ATOM 1493 C CA . GLN A 1 187 ? 11.433 -3.154 0.755 1.00 92.69 187 GLN A CA 1
ATOM 1494 C C . GLN A 1 187 ? 11.992 -4.510 0.316 1.00 92.69 187 GLN A C 1
ATOM 1496 O O . GLN A 1 187 ? 12.930 -4.554 -0.474 1.00 92.69 187 GLN A O 1
ATOM 1501 N N . GLN A 1 188 ? 11.357 -5.614 0.713 1.00 92.00 188 GLN A N 1
ATOM 1502 C CA . GLN A 1 188 ? 11.745 -6.946 0.239 1.00 92.00 188 GLN A CA 1
ATOM 1503 C C . GLN A 1 188 ? 11.610 -7.078 -1.284 1.00 92.00 188 GLN A C 1
ATOM 1505 O O . GLN A 1 188 ? 12.510 -7.604 -1.936 1.00 92.00 188 GLN A O 1
ATOM 1510 N N . ILE A 1 189 ? 10.531 -6.556 -1.887 1.00 92.19 189 ILE A N 1
ATOM 1511 C CA . ILE A 1 189 ? 10.395 -6.527 -3.354 1.00 92.19 189 ILE A CA 1
ATOM 1512 C C . ILE A 1 189 ? 11.556 -5.741 -3.974 1.00 92.19 189 ILE A C 1
ATOM 1514 O O . ILE A 1 189 ? 12.132 -6.193 -4.963 1.00 92.19 189 ILE A O 1
ATOM 1518 N N . GLN A 1 190 ? 11.916 -4.584 -3.412 1.00 91.62 190 GLN A N 1
ATOM 1519 C CA . GLN A 1 190 ? 13.040 -3.782 -3.901 1.00 91.62 190 GLN A CA 1
ATOM 1520 C C . GLN A 1 190 ? 14.363 -4.546 -3.840 1.00 91.62 190 GLN A C 1
ATOM 1522 O O . GLN A 1 190 ? 15.086 -4.542 -4.827 1.00 91.62 190 GLN A O 1
ATOM 1527 N N . GLU A 1 191 ? 14.655 -5.243 -2.744 1.00 91.88 191 GLU A N 1
ATOM 1528 C CA . GLU A 1 191 ? 15.874 -6.051 -2.599 1.00 91.88 191 GLU A CA 1
ATOM 1529 C C . GLU A 1 191 ? 15.927 -7.213 -3.598 1.00 91.88 191 GLU A C 1
ATOM 1531 O O . GLU A 1 191 ? 16.970 -7.506 -4.178 1.00 91.88 191 GLU A O 1
ATOM 1536 N N . ILE A 1 192 ? 14.788 -7.861 -3.847 1.00 90.31 192 ILE A N 1
ATOM 1537 C CA . ILE A 1 192 ? 14.682 -8.968 -4.802 1.00 90.31 192 ILE A CA 1
ATOM 1538 C C . ILE A 1 192 ? 14.794 -8.470 -6.258 1.00 90.31 192 ILE A C 1
ATOM 1540 O O . ILE A 1 192 ? 15.213 -9.227 -7.136 1.00 90.31 192 ILE A O 1
ATOM 1544 N N . THR A 1 193 ? 14.423 -7.215 -6.526 1.00 87.44 193 THR A N 1
ATOM 1545 C CA . THR A 1 193 ? 14.394 -6.595 -7.868 1.00 87.44 193 THR A CA 1
ATOM 1546 C C . THR A 1 193 ? 15.493 -5.547 -8.092 1.00 87.44 193 THR A C 1
ATOM 1548 O O . THR A 1 193 ? 15.434 -4.786 -9.067 1.00 87.44 193 THR A O 1
ATOM 1551 N N . ALA A 1 194 ? 16.478 -5.503 -7.193 1.00 81.44 194 ALA A N 1
ATOM 1552 C CA . ALA A 1 194 ? 17.742 -4.792 -7.356 1.00 81.44 194 ALA A CA 1
ATOM 1553 C C . ALA A 1 194 ? 18.691 -5.614 -8.240 1.00 81.44 194 ALA A C 1
ATOM 1555 O O . ALA A 1 194 ? 19.190 -5.032 -9.227 1.00 81.44 194 ALA A O 1
#

pLDDT: mean 88.06, std 10.82, range [38.12, 97.25]

Sequence (194 aa):
MGQIKSALEIALERTANIESDANAGKKRELENAGKRIASSFIDSGNEADLKKALSAYKNEEKNIVTEGIKSLLLLKVSLPQEQEEVDTIMRAGKALDLLYPHRHLNNLFDMIKNVLEQYFASQQQLEQALEQQYAPQLRKKEAELARQTGQQIHLSPRQDPEFNQLLERNMKKLHEQYSQAVEQAKQQIQEITA

Secondary structure (DSSP, 8-state):
------HHHHHHHHHHHHHHHHHHHHHHHHHHHHHHHHHHHHHH--HHHHHHHHHT--HHHHHHHHHHHHHHHHHH-S--SSTTHHHHHHHHHHHHHHHSTTS-HHHHHHHHHHHHHHHHHHHHHHHHHHHHHHHHHHHHHHHHHHHHHSS-PPPPGGG-HHHHHHHHHHHHHHHHHHHHHHHHHHHHHHHHT-

Foldseek 3Di:
DDDDDDPVRVVVVVVVVVVVVVVVVLLVVLLVLLLVLLVVCLVVVDPVSSVVSLVVDDDPSSVSSLVSVLVNLLVLLFQDPDPVSLSSNVSSQVSLCSSPPPLPSNVLSVVSSVLNVVLVVVLVVLLVVLQVVCVVVQVVVQVVVCVVVVDRDRDHLVNDPVSVVVSVVVNVVSNVVSRVVSVVSSVVSVVSVD